Protein AF-0000000066978105 (afdb_homodimer)

Foldseek 3Di:
DDPDDDPDDDPPPPPPPCPVPPPVPPPPPVCPVPPPPPPPPPPDDDDPQLLVQLVVQCVVLVPPVPQPPDHDPVNSLVSSVVSSVVRPDPPDDDDSVRSVVSVVVVVVLVVQLVVLLVVLVVVVDPPDDPVNSSVRSVVVSVVD/DPPDDPDPPDPPPPPPPCPVVPPPPPPPPVCPVPPVPPPPPPPDDDDPQLLVQLVVQCVVLVPPVPCPPDHDPVNSLVSSVVSSVVRPDPPDDDDSVRSVVSVVVVVVLVVQLVVLLVVLVVVVDPPDDPVNSSVRSVVVSVVD

Organism: Oryza sativa subsp. japonica (NCBI:txid39947)

Solvent-accessible surface area (backbone atoms only — not comparable to full-atom values): 17971 Å² total; per-residue (Å²): 135,83,76,75,83,80,78,81,77,81,80,78,78,77,77,76,77,77,74,71,72,76,70,67,69,74,74,74,67,71,71,67,68,72,69,71,70,71,70,71,69,78,69,80,76,85,48,72,70,50,50,51,34,51,53,48,24,50,55,59,53,57,66,40,70,79,55,61,84,75,53,49,70,68,56,49,39,48,50,36,40,53,46,30,70,74,62,51,58,87,90,69,82,78,53,54,68,57,51,50,52,53,48,52,53,51,49,52,51,51,52,49,42,35,51,37,38,49,52,48,60,68,65,55,59,85,92,59,51,70,67,53,45,53,40,50,18,52,49,52,50,74,73,105,136,84,76,75,80,79,79,79,76,80,79,79,78,77,78,76,76,76,73,71,72,76,70,67,70,76,74,76,66,72,73,68,67,70,69,71,69,69,70,70,70,79,66,80,77,84,49,72,69,49,50,50,35,52,52,48,25,49,54,58,53,55,66,42,68,80,56,60,85,76,52,48,69,69,56,50,40,49,50,36,39,54,46,30,71,74,63,50,59,87,88,68,81,77,54,53,66,56,51,50,52,52,48,53,53,52,48,51,52,51,52,50,41,35,50,40,38,47,50,49,58,68,64,56,58,84,90,58,52,70,68,54,45,52,42,50,18,52,50,54,48,73,74,105

Secondary structure (DSSP, 8-state):
-------------------------------------------PPPPHHHHHHHHHHHHHHHT-HHHHTT--HHHHHHHHHHHHHHHPPTT----HHHHHHHHHHHHHHHHHHHHHHHHHHHH--TT--HHHHHHHHHHHHHT-/-------------------------------------------PPPPHHHHHHHHHHHHHHHT-HHHHTT--HHHHHHHHHHHHHHHPPTT----HHHHHHHHHHHHHHHHHHHHHHHHHHHH--TT--HHHHHHHHHHHHHH-

Radius of gyration: 47.88 Å; Cα contacts (8 Å, |Δi|>4): 133; chains: 2; bounding box: 88×251×44 Å

Structure (mmCIF, N/CA/C/O backbone):
data_AF-0000000066978105-model_v1
#
loop_
_entity.id
_entity.type
_entity.pdbx_description
1 polymer 'Os06g0660650 protein'
#
loop_
_atom_site.group_PDB
_atom_site.id
_atom_site.type_symbol
_atom_site.label_atom_id
_atom_site.label_alt_id
_atom_site.label_comp_id
_atom_site.label_asym_id
_atom_site.label_entity_id
_atom_site.label_seq_id
_atom_site.pdbx_PDB_ins_code
_atom_site.Cartn_x
_atom_site.Cartn_y
_atom_site.Cartn_z
_atom_site.occupancy
_atom_site.B_iso_or_equiv
_atom_site.auth_seq_id
_atom_site.auth_comp_id
_atom_site.auth_asym_id
_atom_site.auth_atom_id
_atom_site.pdbx_PDB_model_num
ATOM 1 N N . MET A 1 1 ? -35.594 129.375 -9.156 1 32.19 1 MET A N 1
ATOM 2 C CA . MET A 1 1 ? -34.75 128.5 -9.844 1 32.19 1 MET A CA 1
ATOM 3 C C . MET A 1 1 ? -35.062 127.062 -9.406 1 32.19 1 MET A C 1
ATOM 5 O O . MET A 1 1 ? -34.969 126.75 -8.219 1 32.19 1 MET A O 1
ATOM 9 N N . SER A 1 2 ? -36.031 126.375 -10.07 1 35.28 2 SER A N 1
ATOM 10 C CA . SER A 1 2 ? -36.969 125.312 -9.844 1 35.28 2 SER A CA 1
ATOM 11 C C . SER A 1 2 ? -36.25 123.938 -9.844 1 35.28 2 SER A C 1
ATOM 13 O O . SER A 1 2 ? -35.625 123.562 -10.844 1 35.28 2 SER A O 1
ATOM 15 N N . CYS A 1 3 ? -35.719 123.5 -8.688 1 41.72 3 CYS A N 1
ATOM 16 C CA . CYS A 1 3 ? -34.812 122.375 -8.5 1 41.72 3 CYS A CA 1
ATOM 17 C C . CYS A 1 3 ? -35.438 121.062 -8.93 1 41.72 3 CYS A C 1
ATOM 19 O O . CYS A 1 3 ? -36.531 120.688 -8.453 1 41.72 3 CYS A O 1
ATOM 21 N N . PRO A 1 4 ? -35.125 120.562 -10.133 1 42.19 4 PRO A N 1
ATOM 22 C CA . PRO A 1 4 ? -35.906 119.5 -10.758 1 42.19 4 PRO A CA 1
ATOM 23 C C . PRO A 1 4 ? -35.906 118.188 -9.938 1 42.19 4 PRO A C 1
ATOM 25 O O . PRO A 1 4 ? -35 118 -9.117 1 42.19 4 PRO A O 1
ATOM 28 N N . PRO A 1 5 ? -37.062 117.5 -9.742 1 38.25 5 PRO A N 1
ATOM 29 C CA . PRO A 1 5 ? -37.344 116.375 -8.867 1 38.25 5 PRO A CA 1
ATOM 30 C C . PRO A 1 5 ? -36.531 115.125 -9.219 1 38.25 5 PRO A C 1
ATOM 32 O O . PRO A 1 5 ? -36.219 114.938 -10.391 1 38.25 5 PRO A O 1
ATOM 35 N N . ILE A 1 6 ? -35.594 114.688 -8.398 1 36.75 6 ILE A N 1
ATOM 36 C CA . ILE A 1 6 ? -34.594 113.688 -8.531 1 36.75 6 ILE A CA 1
ATOM 37 C C . ILE A 1 6 ? -35.25 112.312 -8.766 1 36.75 6 ILE A C 1
ATOM 39 O O . ILE A 1 6 ? -36.062 111.875 -7.953 1 36.75 6 ILE A O 1
ATOM 43 N N . ASN A 1 7 ? -35.469 111.875 -9.984 1 32.62 7 ASN A N 1
ATOM 44 C CA . ASN A 1 7 ? -36.156 110.625 -10.438 1 32.62 7 ASN A CA 1
ATOM 45 C C . ASN A 1 7 ? -35.531 109.375 -9.828 1 32.62 7 ASN A C 1
ATOM 47 O O . ASN A 1 7 ? -34.344 109.125 -9.961 1 32.62 7 ASN A O 1
ATOM 51 N N . GLU A 1 8 ? -36.125 108.812 -8.781 1 33.12 8 GLU A N 1
ATOM 52 C CA . GLU A 1 8 ? -35.75 107.625 -7.996 1 33.12 8 GLU A CA 1
ATOM 53 C C . GLU A 1 8 ? -35.625 106.375 -8.883 1 33.12 8 GLU A C 1
ATOM 55 O O . GLU A 1 8 ? -36.562 106.062 -9.602 1 33.12 8 GLU A O 1
ATOM 60 N N . GLN A 1 9 ? -34.438 106.062 -9.43 1 33.03 9 GLN A N 1
ATOM 61 C CA . GLN A 1 9 ? -34.156 104.938 -10.352 1 33.03 9 GLN A CA 1
ATOM 62 C C . GLN A 1 9 ? -34.531 103.625 -9.734 1 33.03 9 GLN A C 1
ATOM 64 O O . GLN A 1 9 ? -34.312 103.375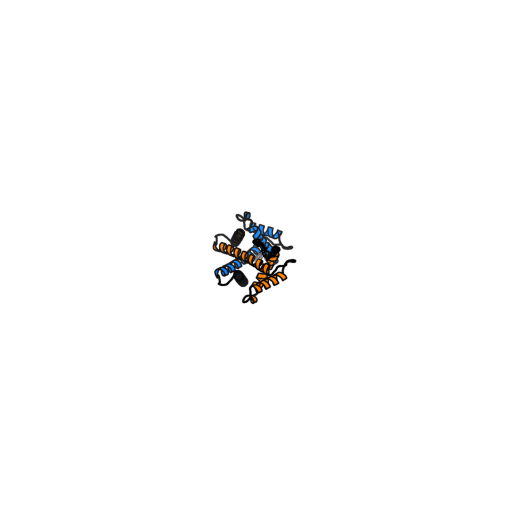 -8.539 1 33.03 9 GLN A O 1
ATOM 69 N N . PRO A 1 10 ? -35.406 102.75 -10.367 1 33.47 10 PRO A N 1
ATOM 70 C CA . PRO A 1 10 ? -35.969 101.5 -9.914 1 33.47 10 PRO A CA 1
ATOM 71 C C . PRO A 1 10 ? -34.906 100.438 -9.703 1 33.47 10 PRO A C 1
ATOM 73 O O . PRO A 1 10 ? -33.938 100.375 -10.438 1 33.47 10 PRO A O 1
ATOM 76 N N . SER A 1 11 ? -34.562 100 -8.516 1 31.2 11 SER A N 1
ATOM 77 C CA . SER A 1 11 ? -33.594 98.938 -8.102 1 31.2 11 SER A CA 1
ATOM 78 C C . SER A 1 11 ? -33.906 97.625 -8.703 1 31.2 11 SER A C 1
ATOM 80 O O . SER A 1 11 ? -35 97.062 -8.477 1 31.2 11 SER A O 1
ATOM 82 N N . GLN A 1 12 ? -33.531 97.312 -9.945 1 28.88 12 GLN A N 1
ATOM 83 C CA . GLN A 1 12 ? -33.75 96.062 -10.609 1 28.88 12 GLN A CA 1
ATOM 84 C C . GLN A 1 12 ? -33.156 94.875 -9.805 1 28.88 12 GLN A C 1
ATOM 86 O O . GLN A 1 12 ? -31.984 94.938 -9.453 1 28.88 12 GLN A O 1
ATOM 91 N N . GLY A 1 13 ? -33.938 94.188 -8.945 1 30.86 13 GLY A N 1
ATOM 92 C CA . GLY A 1 13 ? -33.625 93.062 -8.117 1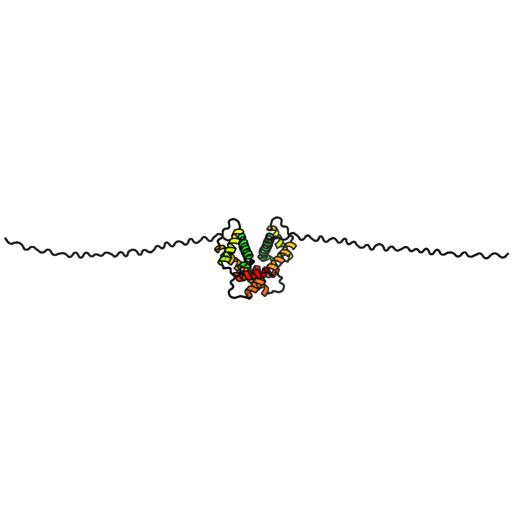 30.86 13 GLY A CA 1
ATOM 93 C C . GLY A 1 13 ? -33.062 91.875 -8.898 1 30.86 13 GLY A C 1
ATOM 94 O O . GLY A 1 13 ? -33.719 91.375 -9.805 1 30.86 13 GLY A O 1
ATOM 95 N N . LEU A 1 14 ? -31.766 91.875 -9.281 1 32.16 14 LEU A N 1
ATOM 96 C CA . LEU A 1 14 ? -31.094 90.812 -9.992 1 32.16 14 LEU A CA 1
ATOM 97 C C . LEU A 1 14 ? -31.266 89.5 -9.266 1 32.16 14 LEU A C 1
ATOM 99 O O . LEU A 1 14 ? -30.906 89.375 -8.094 1 32.16 14 LEU A O 1
ATOM 103 N N . SER A 1 15 ? -32.344 88.75 -9.523 1 34.5 15 SER A N 1
ATOM 104 C CA . SER A 1 15 ? -32.594 87.375 -9.055 1 34.5 15 SER A CA 1
ATOM 105 C C . SER A 1 15 ? -31.453 86.438 -9.469 1 34.5 15 SER A C 1
ATOM 107 O O . SER A 1 15 ? -31.266 86.188 -10.656 1 34.5 15 SER A O 1
ATOM 109 N N . ILE A 1 16 ? -30.219 86.625 -8.938 1 30.23 16 ILE A N 1
ATOM 110 C CA . ILE A 1 16 ? -29.141 85.688 -9.258 1 30.23 16 ILE A CA 1
ATOM 111 C C . ILE A 1 16 ? -29.578 84.25 -8.953 1 30.23 16 ILE A C 1
ATOM 113 O O . ILE A 1 16 ? -29.938 83.938 -7.816 1 30.23 16 ILE A O 1
ATOM 117 N N . ASP A 1 17 ? -30.172 83.5 -9.93 1 32.12 17 ASP A N 1
ATOM 118 C CA . ASP A 1 17 ? -30.484 82.062 -9.922 1 32.12 17 ASP A CA 1
ATOM 119 C C . ASP A 1 17 ? -29.266 81.25 -9.539 1 32.12 17 ASP A C 1
ATOM 121 O O . ASP A 1 17 ? -28.25 81.25 -10.25 1 32.12 17 ASP A O 1
ATOM 125 N N . ASN A 1 18 ? -28.75 81.375 -8.312 1 31.34 18 ASN A N 1
ATOM 126 C CA . ASN A 1 18 ? -27.656 80.5 -7.832 1 31.34 18 ASN A CA 1
ATOM 127 C C . ASN A 1 18 ? -27.922 79 -8.109 1 31.34 18 ASN A C 1
ATOM 129 O O . ASN A 1 18 ? -28.641 78.375 -7.355 1 31.34 18 ASN A O 1
ATOM 133 N N . ASN A 1 19 ? -28.219 78.625 -9.367 1 33.78 19 ASN A N 1
ATOM 134 C CA . ASN A 1 19 ? -28.328 77.188 -9.656 1 33.78 19 ASN A CA 1
ATOM 135 C C . ASN A 1 19 ? -27.047 76.438 -9.273 1 33.78 19 ASN A C 1
ATOM 137 O O . ASN A 1 19 ? -26.094 76.375 -10.062 1 33.78 19 ASN A O 1
ATOM 141 N N . ILE A 1 20 ? -26.375 76.75 -8.172 1 36.47 20 ILE A N 1
ATOM 142 C CA . ILE A 1 20 ? -25.172 75.938 -7.902 1 36.47 20 ILE A CA 1
ATOM 143 C C . ILE A 1 20 ? -25.531 74.5 -7.898 1 36.47 20 ILE A C 1
ATOM 145 O O . ILE A 1 20 ? -26.344 74 -7.082 1 36.47 20 ILE A O 1
ATOM 149 N N . GLY A 1 21 ? -25.562 73.875 -9.086 1 33.28 21 GLY A N 1
ATOM 150 C CA . GLY A 1 21 ? -25.656 72.438 -9.242 1 33.28 21 GLY A CA 1
ATOM 151 C C . GLY A 1 21 ? -24.812 71.688 -8.25 1 33.28 21 GLY A C 1
ATOM 152 O O . GLY A 1 21 ? -23.656 72 -8.008 1 33.28 21 GLY A O 1
ATOM 153 N N . SER A 1 22 ? -25.391 71.312 -7.09 1 37.44 22 SER A N 1
ATOM 154 C CA . SER A 1 22 ? -24.766 70.438 -6.125 1 37.44 22 SER A CA 1
ATOM 155 C C . SER A 1 22 ? -24.109 69.25 -6.824 1 37.44 22 SER A C 1
ATOM 157 O O . SER A 1 22 ? -24.797 68.438 -7.434 1 37.44 22 SER A O 1
ATOM 159 N N . GLU A 1 23 ? -23.062 69.5 -7.609 1 36.75 23 GLU A N 1
ATOM 160 C CA . GLU A 1 23 ? -22.359 68.375 -8.125 1 36.75 23 GLU A CA 1
ATOM 161 C C . GLU A 1 23 ? -22.078 67.312 -7.008 1 36.75 23 GLU A C 1
ATOM 163 O O . GLU A 1 23 ? -21.516 67.688 -5.973 1 36.75 23 GLU A O 1
ATOM 168 N N . ASP A 1 24 ? -23.062 66.438 -6.816 1 40.53 24 ASP A N 1
ATOM 169 C CA . ASP A 1 24 ? -22.812 65.312 -5.934 1 40.53 24 ASP A CA 1
ATOM 170 C C . ASP A 1 24 ? -21.406 64.75 -6.137 1 40.53 24 ASP A C 1
ATOM 172 O O . ASP A 1 24 ? -20.922 64.688 -7.266 1 40.53 24 ASP A O 1
ATOM 176 N N . PRO A 1 25 ? -20.516 65.125 -5.207 1 44.31 25 PRO A N 1
ATOM 177 C CA . PRO A 1 25 ? -19.188 64.562 -5.406 1 44.31 25 PRO A CA 1
ATOM 178 C C . PRO A 1 25 ? -19.266 63.125 -5.945 1 44.31 25 PRO A C 1
ATOM 180 O O . PRO A 1 25 ? -20.25 62.438 -5.723 1 44.31 25 PRO A O 1
ATOM 183 N N . PRO A 1 26 ? -18.703 62.875 -7.133 1 41.5 26 PRO A N 1
ATOM 184 C CA . PRO A 1 26 ? -18.719 61.5 -7.625 1 41.5 26 PRO A CA 1
ATOM 185 C C . PRO A 1 26 ? -18.562 60.469 -6.508 1 41.5 26 PRO A C 1
ATOM 187 O O . PRO A 1 26 ? -17.984 60.781 -5.461 1 41.5 26 PRO A O 1
ATOM 190 N N . SER A 1 27 ? -19.562 59.719 -6.254 1 40.19 27 SER A N 1
ATOM 191 C CA . SER A 1 27 ? -19.438 58.5 -5.418 1 40.19 27 SER A CA 1
ATOM 192 C C . SER A 1 27 ? -18.062 57.875 -5.582 1 40.19 27 SER A C 1
ATOM 194 O O . SER A 1 27 ? -17.625 57.594 -6.707 1 40.19 27 SER A O 1
ATOM 196 N N . LEU A 1 28 ? -17.109 58.312 -4.848 1 35.62 28 LEU A N 1
ATOM 197 C CA . LEU A 1 28 ? -15.898 57.531 -4.785 1 35.62 28 LEU A CA 1
ATOM 198 C C . LEU A 1 28 ? -16.219 56.031 -4.887 1 35.62 28 LEU A C 1
ATOM 200 O O . LEU A 1 28 ? -16.734 55.438 -3.936 1 35.62 28 LEU A O 1
ATOM 204 N N . LYS A 1 29 ? -16.859 55.531 -5.977 1 38.03 29 LYS A N 1
ATOM 205 C CA . LYS A 1 29 ? -16.672 54.094 -6.18 1 38.03 29 LYS A CA 1
ATOM 206 C C . LYS A 1 29 ? -15.297 53.656 -5.676 1 38.03 29 LYS A C 1
ATOM 208 O O . LYS A 1 29 ? -14.273 54.188 -6.105 1 38.03 29 LYS A O 1
ATOM 213 N N . SER A 1 30 ? -15.141 53.5 -4.402 1 37.09 30 SER A N 1
ATOM 214 C CA . SER A 1 30 ? -13.977 52.75 -3.926 1 37.09 30 SER A CA 1
ATOM 215 C C . SER A 1 30 ? -13.484 51.75 -4.977 1 37.09 30 SER A C 1
ATOM 217 O O . SER A 1 30 ? -14.211 50.844 -5.363 1 37.09 30 SER A O 1
ATOM 219 N N . GLN A 1 31 ? -12.914 52.188 -6.082 1 39.44 31 GLN A N 1
ATOM 220 C CA . GLN A 1 31 ? -12.211 51.219 -6.895 1 39.44 31 GLN A CA 1
ATOM 221 C C . GLN A 1 31 ? -11.5 50.188 -6.023 1 39.44 31 GLN A C 1
ATOM 223 O O . GLN A 1 31 ? -10.438 50.438 -5.469 1 39.44 31 GLN A O 1
ATOM 228 N N . ARG A 1 32 ? -12.18 49.594 -5 1 37.53 32 ARG A N 1
ATOM 229 C CA . ARG A 1 32 ? -11.539 48.375 -4.508 1 37.53 32 ARG A CA 1
ATOM 230 C C . ARG A 1 32 ? -10.805 47.656 -5.629 1 37.53 32 ARG A C 1
ATOM 232 O O . ARG A 1 32 ? -11.43 47.125 -6.555 1 37.53 32 ARG A O 1
ATOM 239 N N . ALA A 1 33 ? -9.75 48.188 -6.195 1 41.31 33 ALA A N 1
ATOM 240 C CA . ALA A 1 33 ? -8.891 47.344 -7.027 1 41.31 33 ALA A CA 1
ATOM 241 C C . ALA A 1 33 ? -9 45.875 -6.633 1 41.31 33 ALA A C 1
ATOM 243 O O . ALA A 1 33 ? -8.789 45.531 -5.473 1 41.31 33 ALA A O 1
ATOM 244 N N . ALA A 1 34 ? -9.922 45.125 -7.176 1 43.06 34 ALA A N 1
ATOM 245 C CA . ALA A 1 34 ? -9.953 43.688 -7.031 1 43.06 34 ALA A CA 1
ATOM 246 C C . ALA A 1 34 ? -8.547 43.094 -6.957 1 43.06 34 ALA A C 1
ATOM 248 O O . ALA A 1 34 ? -7.758 43.25 -7.898 1 43.06 34 ALA A O 1
ATOM 249 N N . LYS A 1 35 ? -7.77 43.375 -5.926 1 42.03 35 LYS A N 1
ATOM 250 C CA . LYS A 1 35 ? -6.562 42.562 -5.801 1 42.03 35 LYS A CA 1
ATOM 251 C C . LYS A 1 35 ? -6.738 41.219 -6.496 1 42.03 35 LYS A C 1
ATOM 253 O O . LYS A 1 35 ? -7.656 40.438 -6.168 1 42.03 35 LYS A O 1
ATOM 258 N N . LYS A 1 36 ? -6.641 41.094 -7.785 1 42.75 36 LYS A N 1
ATOM 259 C CA . LYS A 1 36 ? -6.602 39.781 -8.43 1 42.75 36 LYS A CA 1
ATOM 260 C C . LYS A 1 36 ? -5.961 38.719 -7.523 1 42.75 36 LYS A C 1
ATOM 262 O O . LYS A 1 36 ? -4.812 38.875 -7.109 1 42.75 36 LYS A O 1
ATOM 267 N N . LYS A 1 37 ? -6.66 38.25 -6.562 1 45.41 37 LYS A N 1
ATOM 268 C CA . LYS A 1 37 ? -6.168 37.125 -5.793 1 45.41 37 LYS A CA 1
ATOM 269 C C . LYS A 1 37 ? -5.195 36.281 -6.617 1 45.41 37 LYS A C 1
ATOM 271 O O . LYS A 1 37 ? -5.516 35.844 -7.734 1 45.41 37 LYS A O 1
ATOM 276 N N . LYS A 1 38 ? -3.918 36.625 -6.734 1 45.16 38 LYS A N 1
ATOM 277 C CA . LYS A 1 38 ? -2.951 35.75 -7.371 1 45.16 38 LYS A CA 1
ATOM 278 C C . LYS A 1 38 ? -3.393 34.281 -7.27 1 45.16 38 LYS A C 1
ATOM 280 O O . LYS A 1 38 ? -3.631 33.781 -6.172 1 45.16 38 LYS A O 1
ATOM 285 N N . VAL A 1 39 ? -4.266 33.875 -8.18 1 46 39 VAL A N 1
ATOM 286 C CA . VAL A 1 39 ? -4.531 32.438 -8.219 1 46 39 VAL A CA 1
ATOM 287 C 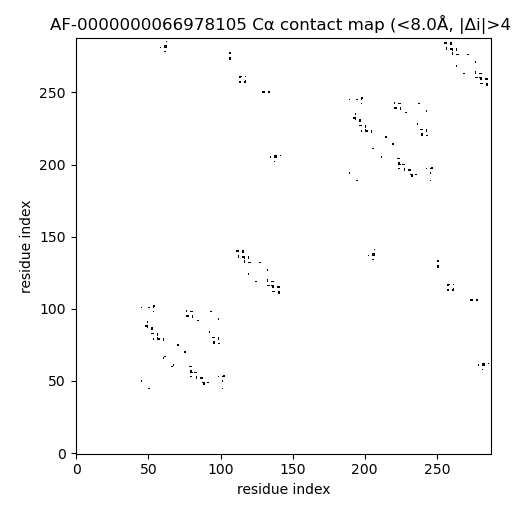C . VAL A 1 39 ? -3.256 31.672 -7.879 1 46 39 VAL A C 1
ATOM 289 O O . VAL A 1 39 ? -2.209 31.875 -8.492 1 46 39 VAL A O 1
ATOM 292 N N . SER A 1 40 ? -2.979 31.578 -6.695 1 52.5 40 SER A N 1
ATOM 293 C CA . SER A 1 40 ? -1.853 30.75 -6.27 1 52.5 40 SER A CA 1
ATOM 294 C C . SER A 1 40 ? -1.555 29.656 -7.281 1 52.5 40 SER A C 1
ATOM 296 O O . SER A 1 40 ? -2.471 28.984 -7.77 1 52.5 40 SER A O 1
ATOM 298 N N . ARG A 1 41 ? -0.698 29.828 -8.227 1 49.78 41 ARG A N 1
ATOM 299 C CA . ARG A 1 41 ? -0.272 28.781 -9.164 1 49.78 41 ARG A CA 1
ATOM 300 C C . ARG A 1 41 ? -0.244 27.422 -8.484 1 49.78 41 ARG A C 1
ATOM 302 O O . ARG A 1 41 ? 0.254 27.281 -7.363 1 49.78 41 ARG A O 1
ATOM 309 N N . ARG A 1 42 ? -1.221 26.625 -8.875 1 58.91 42 ARG A N 1
ATOM 310 C CA . ARG A 1 42 ? -1.172 25.25 -8.414 1 58.91 42 ARG A CA 1
ATOM 311 C C . ARG A 1 42 ? 0.247 24.688 -8.484 1 58.91 42 ARG A C 1
ATOM 313 O O . ARG A 1 42 ? 0.938 24.875 -9.492 1 58.91 42 ARG A O 1
ATOM 320 N N . GLY A 1 43 ? 0.891 24.688 -7.328 1 66.44 43 GLY A N 1
ATOM 321 C CA . GLY A 1 43 ? 2.225 24.109 -7.277 1 66.44 43 GLY A CA 1
ATOM 322 C C . GLY A 1 43 ? 2.379 22.891 -8.172 1 66.44 43 GLY A C 1
ATOM 323 O O . GLY A 1 43 ? 1.405 22.422 -8.766 1 66.44 43 GLY A O 1
ATOM 324 N N . ILE A 1 44 ? 3.609 22.578 -8.523 1 76.38 44 ILE A N 1
ATOM 325 C CA . ILE A 1 44 ? 3.965 21.422 -9.336 1 76.38 44 ILE A CA 1
ATOM 326 C C . ILE A 1 44 ? 3.354 20.156 -8.727 1 76.38 44 ILE A C 1
ATOM 328 O O . ILE A 1 44 ? 3.264 20.031 -7.508 1 76.38 44 ILE A O 1
ATOM 332 N N . ALA A 1 45 ? 2.879 19.344 -9.492 1 91.38 45 ALA A N 1
ATOM 333 C CA . ALA A 1 45 ? 2.268 18.094 -9.07 1 91.38 45 ALA A CA 1
ATOM 334 C C . ALA A 1 45 ? 3.25 17.25 -8.266 1 91.38 45 ALA A C 1
ATOM 336 O O . ALA A 1 45 ? 4.461 17.297 -8.5 1 91.38 45 ALA A O 1
ATOM 337 N N . PHE A 1 46 ? 2.76 16.547 -7.246 1 95.88 46 PHE A N 1
ATOM 338 C CA . PHE A 1 46 ? 3.566 15.586 -6.508 1 95.88 46 PHE A CA 1
ATOM 339 C C . PHE A 1 46 ? 4.039 14.469 -7.426 1 95.88 46 PHE A C 1
ATOM 341 O O . PHE A 1 46 ? 3.287 13.992 -8.281 1 95.88 46 PHE A O 1
ATOM 348 N N . THR A 1 47 ? 5.309 14.117 -7.176 1 94.19 47 THR A N 1
ATOM 349 C CA . THR A 1 47 ? 5.855 12.977 -7.895 1 94.19 47 THR A CA 1
ATOM 350 C C . THR A 1 47 ? 5.637 11.688 -7.105 1 94.19 47 THR A C 1
ATOM 352 O O . THR A 1 47 ? 5.277 11.727 -5.926 1 94.19 47 THR A O 1
ATOM 355 N N . LYS A 1 48 ? 5.852 10.523 -7.773 1 91.44 48 LYS A N 1
ATOM 356 C CA . LYS A 1 48 ? 5.738 9.234 -7.098 1 91.44 48 LYS A CA 1
ATOM 357 C C . LYS A 1 48 ? 6.734 9.125 -5.945 1 91.44 48 LYS A C 1
ATOM 359 O O . LYS A 1 48 ? 6.43 8.531 -4.906 1 91.44 48 LYS A O 1
ATOM 364 N N . GLU A 1 49 ? 7.93 9.602 -6.168 1 92.75 49 GLU A N 1
ATOM 365 C CA . GLU A 1 49 ? 8.945 9.586 -5.121 1 92.75 49 GLU A CA 1
ATOM 366 C C . GLU A 1 49 ? 8.5 10.398 -3.908 1 92.75 49 GLU A C 1
ATOM 368 O O . GLU A 1 49 ? 8.703 9.984 -2.766 1 92.75 49 GLU A O 1
ATOM 373 N N . GLU A 1 50 ? 7.941 11.539 -4.168 1 96.69 50 GLU A N 1
ATOM 374 C CA . GLU A 1 50 ? 7.41 12.352 -3.078 1 96.69 50 GLU A CA 1
ATOM 375 C C . GLU A 1 50 ? 6.301 11.625 -2.332 1 96.69 50 GLU A C 1
ATOM 377 O O . GLU A 1 50 ? 6.242 11.664 -1.101 1 96.69 50 GLU A O 1
ATOM 382 N N . ASP A 1 51 ? 5.43 10.938 -3.1 1 96.25 51 ASP A N 1
ATOM 383 C CA . ASP A 1 51 ? 4.348 10.172 -2.488 1 96.25 51 ASP A CA 1
ATOM 384 C C . ASP A 1 51 ? 4.891 9.102 -1.544 1 96.25 51 ASP A C 1
ATOM 386 O O . ASP A 1 51 ? 4.332 8.867 -0.472 1 96.25 51 ASP A O 1
ATOM 390 N N . MET A 1 52 ? 5.926 8.477 -1.946 1 94.06 52 MET A N 1
ATOM 391 C CA . MET A 1 52 ? 6.543 7.453 -1.111 1 94.06 52 MET A CA 1
ATOM 392 C C . MET A 1 52 ? 7.051 8.047 0.197 1 94.06 52 MET A C 1
ATOM 394 O O . MET A 1 52 ? 6.934 7.426 1.254 1 94.06 52 MET A O 1
ATOM 398 N N . VAL A 1 53 ? 7.672 9.188 0.112 1 97 53 VAL A N 1
ATOM 399 C CA . VAL A 1 53 ? 8.188 9.844 1.312 1 97 53 VAL A CA 1
ATOM 400 C C . VAL A 1 53 ? 7.023 10.242 2.221 1 97 53 VAL A C 1
ATOM 402 O O . VAL A 1 53 ? 7.113 10.102 3.443 1 97 53 VAL A O 1
ATOM 405 N N . VAL A 1 54 ? 5.91 10.703 1.646 1 97.5 54 VAL A N 1
ATOM 406 C CA . VAL A 1 54 ? 4.727 11.039 2.426 1 97.5 54 VAL A CA 1
ATOM 407 C C . VAL A 1 54 ? 4.219 9.805 3.162 1 97.5 54 VAL A C 1
ATOM 409 O O . VAL A 1 54 ? 3.914 9.867 4.355 1 97.5 54 VAL A O 1
ATOM 412 N N . CYS A 1 55 ? 4.164 8.664 2.463 1 95.56 55 CYS A N 1
ATOM 413 C CA . CYS A 1 55 ? 3.732 7.418 3.082 1 95.56 55 CYS A CA 1
ATOM 414 C C . CYS A 1 55 ? 4.684 7.008 4.199 1 95.56 55 CYS A C 1
ATOM 416 O O . CYS A 1 55 ? 4.242 6.578 5.266 1 95.56 55 CYS A O 1
ATOM 418 N N . SER A 1 56 ? 5.945 7.172 3.918 1 94.12 56 SER A N 1
ATOM 419 C CA . SER A 1 56 ? 6.949 6.84 4.922 1 94.12 56 SER A CA 1
ATOM 420 C C . SER A 1 56 ? 6.809 7.719 6.16 1 94.12 56 SER A C 1
ATOM 422 O O . SER A 1 56 ? 6.953 7.242 7.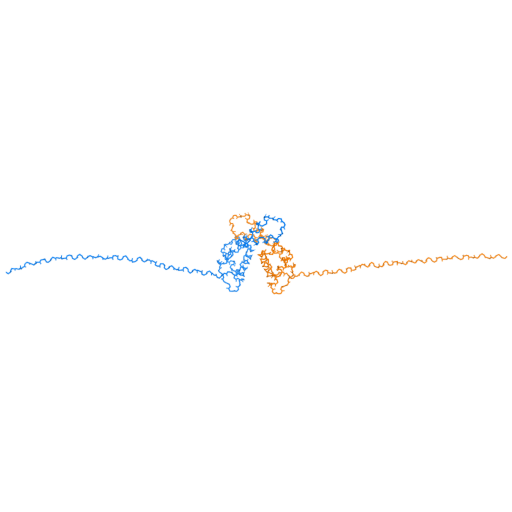289 1 94.12 56 SER A O 1
ATOM 424 N N . ALA A 1 57 ? 6.586 8.945 5.949 1 95.31 57 ALA A N 1
ATOM 425 C CA . ALA A 1 57 ? 6.379 9.875 7.059 1 95.31 57 ALA A CA 1
ATOM 426 C C . ALA A 1 57 ? 5.227 9.422 7.945 1 95.31 57 ALA A C 1
ATOM 428 O O . ALA A 1 57 ? 5.367 9.344 9.172 1 95.31 57 ALA A O 1
ATOM 429 N N . PHE A 1 58 ? 4.145 9.094 7.324 1 93.12 58 PHE A N 1
ATOM 430 C CA . PHE A 1 58 ? 2.969 8.617 8.039 1 93.12 58 PHE A CA 1
ATOM 431 C C . PHE A 1 58 ? 3.295 7.367 8.844 1 93.12 58 PHE A C 1
ATOM 433 O O . PHE A 1 58 ? 2.957 7.277 10.023 1 93.12 58 PHE A O 1
ATOM 440 N N . LEU A 1 59 ? 3.969 6.453 8.266 1 90.19 59 LEU A N 1
ATOM 441 C CA . LEU A 1 59 ? 4.285 5.191 8.922 1 90.19 59 LEU A CA 1
ATOM 442 C C . LEU A 1 59 ? 5.203 5.422 10.117 1 90.19 59 LEU A C 1
ATOM 444 O O . LEU A 1 59 ? 5.047 4.777 11.156 1 90.19 59 LEU A O 1
ATOM 448 N N . ASN A 1 60 ? 6.117 6.25 9.938 1 89.06 60 ASN A N 1
ATOM 449 C CA . ASN A 1 60 ? 7.07 6.551 11 1 89.06 60 ASN A CA 1
ATOM 450 C C . ASN A 1 60 ? 6.395 7.254 12.172 1 89.06 60 ASN A C 1
ATOM 452 O O . ASN A 1 60 ? 6.707 6.977 13.328 1 89.06 60 ASN A O 1
ATOM 456 N N . ILE A 1 61 ? 5.488 8.102 11.891 1 87.31 61 ILE A N 1
ATOM 457 C CA . ILE A 1 61 ? 4.816 8.883 12.922 1 87.31 61 ILE A CA 1
ATOM 458 C C . ILE A 1 61 ? 3.746 8.039 13.602 1 87.31 61 ILE A C 1
ATOM 460 O O . ILE A 1 61 ? 3.557 8.125 14.82 1 87.31 61 ILE A O 1
ATOM 464 N N . SER A 1 62 ? 3.016 7.266 12.844 1 83 62 SER A N 1
ATOM 465 C CA . SER A 1 62 ? 1.929 6.445 13.367 1 83 62 SER A CA 1
ATOM 466 C C . SER A 1 62 ? 2.451 5.379 14.32 1 83 62 SER A C 1
ATOM 468 O O . SER A 1 62 ? 1.731 4.93 15.211 1 83 62 SER A O 1
ATOM 470 N N . LYS A 1 63 ? 3.646 4.992 14.125 1 77.5 63 LYS A N 1
ATOM 471 C CA . LYS A 1 63 ? 4.266 3.963 14.961 1 77.5 63 LYS A CA 1
ATOM 472 C C . LYS A 1 63 ? 4.77 4.551 16.281 1 77.5 63 LYS A C 1
ATOM 474 O O . LYS A 1 63 ? 5.066 3.814 17.219 1 77.5 63 LYS A O 1
ATOM 479 N N . ASP A 1 64 ? 4.926 5.785 16.219 1 72.94 64 ASP A N 1
ATOM 480 C CA . ASP A 1 64 ? 5.449 6.441 17.422 1 72.94 64 ASP A CA 1
ATOM 481 C C . ASP A 1 64 ? 4.352 6.645 18.453 1 72.94 64 ASP A C 1
ATOM 483 O O . ASP A 1 64 ? 3.434 7.441 18.25 1 72.94 64 ASP A O 1
ATOM 487 N N . PRO A 1 65 ? 4.121 5.77 19.5 1 60.88 65 PRO A N 1
ATOM 488 C CA . PRO A 1 65 ? 3.102 5.82 20.547 1 60.88 65 PRO A CA 1
ATOM 489 C C . PRO A 1 65 ? 3.045 7.176 21.25 1 60.88 65 PRO A C 1
ATOM 491 O O . PRO A 1 65 ? 2.008 7.539 21.812 1 60.88 65 PRO A O 1
ATOM 494 N N . ILE A 1 66 ? 4.133 7.699 21.406 1 56.47 66 ILE A N 1
ATOM 495 C CA . ILE A 1 66 ? 4.199 8.859 22.281 1 56.47 66 ILE A CA 1
ATOM 496 C C . ILE A 1 66 ? 3.211 9.922 21.812 1 56.47 66 ILE A C 1
ATOM 498 O O . ILE A 1 66 ? 2.506 10.531 22.625 1 56.47 66 ILE A O 1
ATOM 502 N N . THR A 1 67 ? 3.24 10.156 20.609 1 56.97 67 THR A N 1
ATOM 503 C CA . THR A 1 67 ? 2.662 11.406 20.125 1 56.97 67 THR A CA 1
ATOM 504 C C . THR A 1 67 ? 1.15 11.281 19.969 1 56.97 67 THR A C 1
ATOM 506 O O . THR A 1 67 ? 0.437 12.281 19.922 1 56.97 67 THR A O 1
ATOM 509 N N . GLY A 1 68 ? 0.585 10.094 19.984 1 53.53 68 GLY A N 1
ATOM 510 C CA . GLY A 1 68 ? -0.803 9.891 19.594 1 53.53 68 GLY A CA 1
ATOM 511 C C . GLY A 1 68 ? -1.788 10.484 20.594 1 53.53 68 GLY A C 1
ATOM 512 O O . GLY A 1 68 ? -2.842 10.992 20.203 1 53.53 68 GLY A O 1
ATOM 513 N N . VAL A 1 69 ? -1.523 10.43 21.828 1 55.41 69 VAL A N 1
ATOM 514 C CA . VAL A 1 69 ? -2.66 10.648 22.719 1 55.41 69 VAL A CA 1
ATOM 515 C C . VAL A 1 69 ? -3.09 12.109 22.656 1 55.41 69 VAL A C 1
ATOM 517 O O . VAL A 1 69 ? -4.281 12.422 22.719 1 55.41 69 VAL A O 1
ATOM 520 N N . ASN A 1 70 ? -2.082 13 22.406 1 60.91 70 ASN A N 1
ATOM 521 C CA . ASN A 1 70 ? -2.514 14.391 22.5 1 60.91 70 ASN A CA 1
ATOM 522 C C . ASN A 1 70 ? -1.954 15.227 21.359 1 60.91 70 ASN A C 1
ATOM 524 O O . ASN A 1 70 ? -1.674 16.406 21.516 1 60.91 70 ASN A O 1
ATOM 528 N N . GLN A 1 71 ? -1.919 14.562 20.312 1 71.5 71 GLN A N 1
ATOM 529 C CA . GLN A 1 71 ? -1.337 15.367 19.234 1 71.5 71 GLN A CA 1
ATOM 530 C C . GLN A 1 71 ? -2.42 16.078 18.422 1 71.5 71 GLN A C 1
ATOM 532 O O . GLN A 1 71 ? -3.4 15.445 18.016 1 71.5 71 GLN A O 1
ATOM 537 N N . THR A 1 72 ? -2.24 17.453 18.453 1 78.81 72 THR A N 1
ATOM 538 C CA . THR A 1 72 ? -3.139 18.219 17.594 1 78.81 72 THR A CA 1
ATOM 539 C C . THR A 1 72 ? -2.883 17.891 16.125 1 78.81 72 THR A C 1
ATOM 541 O O . THR A 1 72 ? -1.812 17.391 15.773 1 78.81 72 THR A O 1
ATOM 544 N N . SER A 1 73 ? -3.855 18.141 15.32 1 81.81 73 SER A N 1
ATOM 545 C CA . SER A 1 73 ? -3.721 17.938 13.883 1 81.81 73 SER A CA 1
ATOM 546 C C . SER A 1 73 ? -2.543 18.719 13.32 1 81.81 73 SER A C 1
ATOM 548 O O . SER A 1 73 ? -1.783 18.203 12.5 1 81.81 73 SER A O 1
ATOM 550 N N . SER A 1 74 ? -2.508 19.938 13.805 1 87.38 74 SER A N 1
ATOM 551 C CA . SER A 1 74 ? -1.416 20.781 13.336 1 87.38 74 SER A CA 1
ATOM 552 C C . SER A 1 74 ? -0.06 20.203 13.719 1 87.38 74 SER A C 1
ATOM 554 O O . SER A 1 74 ? 0.876 20.219 12.922 1 87.38 74 SER A O 1
ATOM 556 N N . GLY A 1 75 ? 0.05 19.75 14.898 1 88.75 75 GLY A N 1
ATOM 557 C CA . GLY A 1 75 ? 1.282 19.109 15.336 1 88.75 75 GLY A CA 1
ATOM 558 C C . GLY A 1 75 ? 1.612 17.844 14.562 1 88.75 75 GLY A C 1
ATOM 559 O O . GLY A 1 75 ? 2.777 17.594 14.242 1 88.75 75 GLY A O 1
ATOM 560 N N . TYR A 1 76 ? 0.607 17.156 14.297 1 88.62 76 TYR A N 1
ATOM 561 C CA . TYR A 1 76 ? 0.754 15.93 13.516 1 88.62 76 TYR A CA 1
ATOM 562 C C . TYR A 1 76 ? 1.361 16.219 12.148 1 88.62 76 TYR A C 1
ATOM 564 O O . TYR A 1 76 ? 2.348 15.594 11.758 1 88.62 76 TYR A O 1
ATOM 572 N N . TYR A 1 77 ? 0.896 17.188 11.484 1 93.19 77 TYR A N 1
ATOM 573 C CA . TYR A 1 77 ? 1.334 17.469 10.117 1 93.19 77 TYR A CA 1
ATOM 574 C C . TYR A 1 77 ? 2.664 18.203 10.109 1 93.19 77 TYR A C 1
ATOM 576 O O . TYR A 1 77 ? 3.422 18.125 9.141 1 93.19 77 TYR A O 1
ATOM 584 N N . LYS A 1 78 ? 2.898 18.891 11.18 1 93.88 78 LYS A N 1
ATOM 585 C CA . LYS A 1 78 ? 4.238 19.453 11.328 1 93.88 78 LYS A CA 1
ATOM 586 C C . LYS A 1 78 ? 5.297 18.344 11.367 1 93.88 78 LYS A C 1
ATOM 588 O O . LYS A 1 78 ? 6.34 18.469 10.719 1 93.88 78 LYS A O 1
ATOM 593 N N . ARG A 1 79 ? 4.973 17.328 12.086 1 93.44 79 ARG A N 1
ATOM 594 C CA . ARG A 1 79 ? 5.898 16.203 12.156 1 93.44 79 ARG A CA 1
ATOM 595 C C . ARG A 1 79 ? 6.031 15.516 10.797 1 93.44 79 ARG A C 1
ATOM 597 O O . ARG A 1 79 ? 7.129 15.117 10.398 1 93.44 79 ARG A O 1
ATOM 604 N N . MET A 1 80 ? 4.895 15.398 10.125 1 94.88 80 MET A N 1
ATOM 605 C CA . MET A 1 80 ? 4.934 14.828 8.781 1 94.88 80 MET A CA 1
ATOM 606 C C . MET A 1 80 ? 5.824 15.664 7.863 1 94.88 80 MET A C 1
ATOM 608 O O . MET A 1 80 ? 6.641 15.117 7.121 1 94.88 80 MET A O 1
ATOM 612 N N . ARG A 1 81 ? 5.66 16.922 7.973 1 96.75 81 ARG A N 1
ATOM 613 C CA . ARG A 1 81 ? 6.445 17.828 7.141 1 96.75 81 ARG A CA 1
ATOM 614 C C . ARG A 1 81 ? 7.926 17.75 7.492 1 96.75 81 ARG A C 1
ATOM 616 O O . ARG A 1 81 ? 8.781 17.75 6.605 1 96.75 81 ARG A O 1
ATOM 623 N N . ASP A 1 82 ? 8.281 17.703 8.766 1 96.38 82 ASP A N 1
ATOM 624 C CA . ASP A 1 82 ? 9.672 17.609 9.188 1 96.38 82 ASP A CA 1
ATOM 625 C C . ASP A 1 82 ? 10.32 16.328 8.641 1 96.38 82 ASP A C 1
ATOM 627 O O . ASP A 1 82 ? 11.438 16.375 8.117 1 96.38 82 ASP A O 1
ATOM 631 N N . TYR A 1 83 ? 9.609 15.242 8.734 1 96.12 83 TYR A N 1
ATOM 632 C CA . TYR A 1 83 ? 10.109 13.992 8.172 1 96.12 83 TYR A CA 1
ATOM 633 C C . TYR A 1 83 ? 10.281 14.102 6.66 1 96.12 83 TYR A C 1
ATOM 635 O O . TYR A 1 83 ? 11.305 13.68 6.113 1 96.12 83 TYR A O 1
ATOM 643 N N . PHE A 1 84 ? 9.297 14.633 5.988 1 97.69 84 PHE A N 1
ATOM 644 C CA . PHE A 1 84 ? 9.344 14.812 4.543 1 97.69 84 PHE A CA 1
ATOM 645 C C . PHE A 1 84 ? 10.586 15.602 4.133 1 97.69 84 PHE A C 1
ATOM 647 O O . PHE A 1 84 ? 11.289 15.219 3.203 1 97.69 84 PHE A O 1
ATOM 654 N N . ASN A 1 85 ? 10.852 16.656 4.805 1 97.62 85 ASN A N 1
ATOM 655 C CA . ASN A 1 85 ? 11.977 17.516 4.484 1 97.62 85 ASN A CA 1
ATOM 656 C C . ASN A 1 85 ? 13.312 16.797 4.66 1 97.62 85 ASN A C 1
ATOM 658 O O . ASN A 1 85 ? 14.266 17.062 3.924 1 97.62 85 ASN A O 1
ATOM 662 N N . GLU A 1 86 ? 13.312 15.938 5.574 1 96.88 86 GLU A N 1
ATOM 663 C CA . GLU A 1 86 ? 14.539 15.188 5.84 1 96.88 86 GLU A CA 1
ATOM 664 C C . GLU A 1 86 ? 14.773 14.125 4.773 1 96.88 86 GLU A C 1
ATOM 666 O O . GLU A 1 86 ? 15.914 13.727 4.535 1 96.88 86 GLU A O 1
ATOM 671 N N . HIS A 1 87 ? 13.742 13.688 4.07 1 96.25 87 HIS A N 1
ATOM 672 C CA . HIS A 1 87 ? 13.891 12.516 3.223 1 96.25 87 HIS A CA 1
ATOM 673 C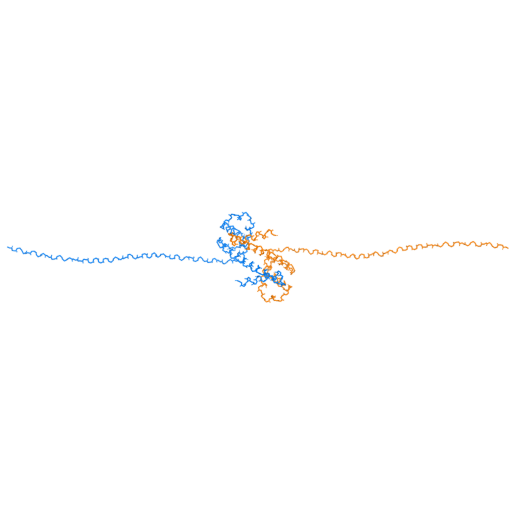 C . HIS A 1 87 ? 13.43 12.797 1.797 1 96.25 87 HIS A C 1
ATOM 675 O O . HIS A 1 87 ? 13.477 11.914 0.938 1 96.25 87 HIS A O 1
ATOM 681 N N . LYS A 1 88 ? 13.078 13.969 1.569 1 95.69 88 LYS A N 1
ATOM 682 C CA . LYS A 1 88 ? 12.523 14.344 0.273 1 95.69 88 LYS A CA 1
ATOM 683 C C . LYS A 1 88 ? 13.57 14.242 -0.827 1 95.69 88 LYS A C 1
ATOM 685 O O . LYS A 1 88 ? 14.773 14.328 -0.557 1 95.69 88 LYS A O 1
ATOM 690 N N . PRO A 1 89 ? 13.031 14.008 -2.102 1 94.62 89 PRO A N 1
ATOM 691 C CA . PRO A 1 89 ? 13.961 14.094 -3.227 1 94.62 89 PRO A CA 1
ATOM 692 C C . PRO A 1 89 ? 14.555 15.492 -3.396 1 94.62 89 PRO A C 1
ATOM 694 O O . PRO A 1 89 ? 13.945 16.484 -2.971 1 94.62 89 PRO A O 1
ATOM 697 N N . GLU A 1 90 ? 15.625 15.5 -3.996 1 93.38 90 GLU A N 1
ATOM 698 C CA . GLU A 1 90 ? 16.281 16.766 -4.266 1 93.38 90 GLU A CA 1
ATOM 699 C C . GLU A 1 90 ? 15.375 17.703 -5.055 1 93.38 90 GLU A C 1
ATOM 701 O O . GLU A 1 90 ? 14.711 17.281 -6.008 1 93.38 90 GLU A O 1
ATOM 706 N N . GLY A 1 91 ? 15.336 18.969 -4.629 1 91.62 91 GLY A N 1
ATOM 707 C CA . GLY A 1 91 ? 14.586 19.984 -5.348 1 91.62 91 GLY A CA 1
ATOM 708 C C . GLY A 1 91 ? 13.148 20.109 -4.879 1 91.62 91 GLY A C 1
ATOM 709 O O . GLY A 1 91 ? 12.461 21.078 -5.207 1 91.62 91 GLY A O 1
ATOM 710 N N . SER A 1 92 ? 12.75 19.188 -4.129 1 94 92 SER A N 1
ATOM 711 C CA . SER A 1 92 ? 11.367 19.203 -3.664 1 94 92 SER A CA 1
ATOM 712 C C . SER A 1 92 ? 11.188 20.188 -2.516 1 94 92 SER A C 1
ATOM 714 O O . SER A 1 92 ? 12.016 20.25 -1.605 1 94 92 SER A O 1
ATOM 716 N N . ASN A 1 93 ? 10.258 21.016 -2.641 1 91.94 93 ASN A N 1
ATOM 717 C CA . ASN A 1 93 ? 9.867 21.953 -1.586 1 91.94 93 ASN A CA 1
ATOM 718 C C . ASN A 1 93 ? 8.344 22.031 -1.454 1 91.94 93 ASN A C 1
ATOM 720 O O . ASN A 1 93 ? 7.664 22.516 -2.359 1 91.94 93 ASN A O 1
ATOM 724 N N . ARG A 1 94 ? 7.895 21.469 -0.352 1 96.31 94 ARG A N 1
ATOM 725 C CA . ARG A 1 94 ? 6.453 21.422 -0.132 1 96.31 94 ARG A CA 1
ATOM 726 C C . ARG A 1 94 ? 6.074 22.109 1.183 1 96.31 94 ARG A C 1
ATOM 728 O O . ARG A 1 94 ? 6.766 21.938 2.191 1 96.31 94 ARG A O 1
ATOM 735 N N . SER A 1 95 ? 5.016 22.844 1.148 1 95.94 95 SER A N 1
ATOM 736 C CA . SER A 1 95 ? 4.469 23.406 2.379 1 95.94 95 SER A CA 1
ATOM 737 C C . SER A 1 95 ? 3.766 22.344 3.211 1 95.94 95 SER A C 1
ATOM 739 O O . SER A 1 95 ? 3.447 21.266 2.705 1 95.94 95 SER A O 1
ATOM 741 N N . GLN A 1 96 ? 3.52 22.656 4.508 1 96.12 96 GLN A N 1
ATOM 742 C CA . GLN A 1 96 ? 2.793 21.75 5.383 1 96.12 96 GLN A CA 1
ATOM 743 C C . GLN A 1 96 ? 1.394 21.469 4.84 1 96.12 96 GLN A C 1
ATOM 745 O O . GLN A 1 96 ? 0.927 20.328 4.875 1 96.12 96 GLN A O 1
ATOM 750 N N . ILE A 1 97 ? 0.774 22.5 4.402 1 95.25 97 ILE A N 1
ATOM 751 C CA . ILE A 1 97 ? -0.584 22.375 3.885 1 95.25 97 ILE A CA 1
ATOM 752 C C . ILE A 1 97 ? -0.589 21.453 2.66 1 95.25 97 ILE A C 1
ATOM 754 O O . ILE A 1 97 ? -1.502 20.641 2.486 1 95.25 97 ILE A O 1
ATOM 758 N N . ALA A 1 98 ? 0.405 21.578 1.763 1 96.5 98 ALA A N 1
ATOM 759 C CA . ALA A 1 98 ? 0.517 20.734 0.583 1 96.5 98 ALA A CA 1
ATOM 760 C C . ALA A 1 98 ? 0.662 19.266 0.979 1 96.5 98 ALA A C 1
ATOM 762 O O . ALA A 1 98 ? 0.02 18.391 0.393 1 96.5 98 ALA A O 1
ATOM 763 N N . ILE A 1 99 ? 1.463 19 1.979 1 96.88 99 ILE A N 1
ATOM 764 C CA . ILE A 1 99 ? 1.687 17.641 2.459 1 96.88 99 ILE A CA 1
ATOM 765 C C . ILE A 1 99 ? 0.399 17.094 3.066 1 96.88 99 ILE A C 1
ATOM 767 O O . ILE A 1 99 ? 0.041 15.938 2.834 1 96.88 99 ILE A O 1
ATOM 771 N N . GLN A 1 100 ? -0.235 17.906 3.83 1 95.81 100 GLN A N 1
ATOM 772 C CA . GLN A 1 100 ? -1.501 17.516 4.441 1 95.81 100 GLN A CA 1
ATOM 773 C C . GLN A 1 100 ? -2.523 17.109 3.381 1 95.81 100 GLN A C 1
ATOM 775 O O . GLN A 1 100 ? -3.188 16.094 3.508 1 95.81 100 GLN A O 1
ATOM 780 N N . HIS A 1 101 ? -2.656 17.859 2.381 1 96.19 101 HIS A N 1
ATOM 781 C CA . HIS A 1 101 ? -3.615 17.578 1.317 1 96.19 101 HIS A CA 1
ATOM 782 C C . HIS A 1 101 ? -3.234 16.312 0.547 1 96.19 101 HIS A C 1
ATOM 784 O O . HIS A 1 101 ? -4.102 15.516 0.187 1 96.19 101 HIS A O 1
ATOM 790 N N . ARG A 1 102 ? -1.892 16.203 0.25 1 97.38 102 ARG A N 1
ATOM 791 C CA . ARG A 1 102 ? -1.462 15.016 -0.474 1 97.38 102 ARG A CA 1
ATOM 792 C C . ARG A 1 102 ? -1.74 13.75 0.336 1 97.38 102 ARG A C 1
ATOM 794 O O . ARG A 1 102 ? -2.184 12.742 -0.213 1 97.38 102 ARG A O 1
ATOM 801 N N . TRP A 1 103 ? -1.489 13.844 1.606 1 96.19 103 TRP A N 1
ATOM 802 C CA . TRP A 1 103 ? -1.766 12.703 2.469 1 96.19 103 TRP A CA 1
ATOM 803 C C . TRP A 1 103 ? -3.252 12.359 2.463 1 96.19 103 TRP A C 1
ATOM 805 O O . TRP A 1 103 ? -3.625 11.188 2.424 1 96.19 103 TRP A O 1
ATOM 815 N N . ALA A 1 104 ? -4.109 13.344 2.566 1 95.38 104 ALA A N 1
ATOM 816 C CA . ALA A 1 104 ? -5.551 13.117 2.539 1 95.38 104 ALA A CA 1
ATOM 817 C C . ALA A 1 104 ? -5.961 12.336 1.293 1 95.38 104 ALA A C 1
ATOM 819 O O . ALA A 1 104 ? -6.812 11.445 1.36 1 95.38 104 ALA A O 1
ATOM 820 N N . LEU A 1 105 ? -5.352 12.609 0.153 1 96 105 LEU A N 1
ATOM 821 C CA . LEU A 1 105 ? -5.641 11.906 -1.093 1 96 105 LEU A CA 1
ATOM 822 C C . LEU A 1 105 ? -5.188 10.445 -1.013 1 96 105 LEU A C 1
ATOM 824 O O . LEU A 1 105 ? -5.906 9.547 -1.447 1 96 105 LEU A O 1
ATOM 828 N N . ILE A 1 106 ? -4.035 10.273 -0.487 1 96.44 106 ILE A N 1
ATOM 829 C CA . ILE A 1 106 ? -3.488 8.93 -0.348 1 96.44 106 ILE A CA 1
ATOM 830 C C . ILE A 1 106 ? -4.363 8.109 0.602 1 96.44 106 ILE A C 1
ATOM 832 O O . ILE A 1 106 ? -4.672 6.949 0.328 1 96.44 106 ILE A O 1
ATOM 836 N N . GLN A 1 107 ? -4.781 8.75 1.645 1 95.06 107 GLN A N 1
ATOM 837 C CA . GLN A 1 107 ? -5.652 8.102 2.615 1 95.06 107 GLN A CA 1
ATOM 838 C C . GLN A 1 107 ? -6.957 7.645 1.963 1 95.06 107 GLN A C 1
ATOM 840 O O . GLN A 1 107 ? -7.422 6.531 2.207 1 95.06 107 GLN A O 1
ATOM 845 N N . LYS A 1 108 ? -7.508 8.516 1.234 1 95.25 108 LYS A N 1
ATOM 846 C CA . LYS A 1 108 ? -8.75 8.172 0.539 1 95.25 108 LYS A CA 1
ATOM 847 C C . LYS A 1 108 ? -8.547 6.969 -0.379 1 95.25 108 LYS A C 1
ATOM 849 O O . LYS A 1 108 ? -9.414 6.098 -0.467 1 95.25 108 LYS A O 1
ATOM 854 N N . ALA A 1 109 ? -7.422 6.926 -1.096 1 95.81 109 ALA A N 1
ATOM 855 C CA . ALA A 1 109 ? -7.102 5.809 -1.982 1 95.81 109 ALA A CA 1
ATOM 856 C C . ALA A 1 109 ? -6.973 4.508 -1.199 1 95.81 109 ALA A C 1
ATOM 858 O O . ALA A 1 109 ? -7.488 3.469 -1.621 1 95.81 109 ALA A O 1
ATOM 859 N N . ILE A 1 110 ? -6.32 4.582 -0.041 1 96.31 110 ILE A N 1
ATOM 860 C CA . ILE A 1 110 ? -6.156 3.412 0.818 1 96.31 110 ILE A CA 1
ATOM 861 C C . ILE A 1 110 ? -7.523 2.902 1.265 1 96.31 110 ILE A C 1
ATOM 863 O O . ILE A 1 110 ? -7.812 1.708 1.163 1 96.31 110 ILE A O 1
ATOM 867 N N . ASN A 1 111 ? -8.32 3.809 1.694 1 95.62 111 ASN A N 1
ATOM 868 C CA . ASN A 1 111 ? -9.656 3.451 2.166 1 95.62 111 ASN A CA 1
ATOM 869 C C . ASN A 1 111 ? -10.484 2.809 1.061 1 95.62 111 ASN A C 1
ATOM 871 O O . ASN A 1 111 ? -11.172 1.812 1.293 1 95.62 111 ASN A O 1
ATOM 875 N N . LYS A 1 112 ? -10.406 3.404 -0.054 1 96.06 112 LYS A N 1
ATOM 876 C CA . LYS A 1 112 ? -11.156 2.883 -1.194 1 96.06 112 LYS A CA 1
ATOM 877 C C . LYS A 1 112 ? -10.719 1.462 -1.537 1 96.06 112 LYS A C 1
ATOM 879 O O . LYS A 1 112 ? -11.555 0.581 -1.741 1 96.06 112 LYS A O 1
ATOM 884 N N . PHE A 1 113 ? -9.438 1.218 -1.604 1 96.81 113 PHE A N 1
ATOM 885 C CA . PHE A 1 113 ? -8.93 -0.109 -1.932 1 96.81 113 PHE A CA 1
ATOM 886 C C . PHE A 1 113 ? -9.344 -1.124 -0.874 1 96.81 113 PHE A C 1
ATOM 888 O O . PHE A 1 113 ? -9.805 -2.219 -1.203 1 96.81 113 PHE A O 1
ATOM 895 N N . CYS A 1 114 ? -9.148 -0.771 0.392 1 96.88 114 CYS A N 1
ATOM 896 C CA . CYS A 1 114 ? -9.523 -1.677 1.472 1 96.88 114 CYS A CA 1
ATOM 897 C C . CYS A 1 114 ? -11.016 -2.006 1.416 1 96.88 114 CYS A C 1
ATOM 899 O O . CYS A 1 114 ? -11.414 -3.127 1.731 1 96.88 114 CYS A O 1
ATOM 901 N N . GLY A 1 115 ? -11.789 -1.022 1.064 1 95.62 115 GLY A N 1
ATOM 902 C CA . GLY A 1 115 ? -13.211 -1.268 0.886 1 95.62 115 GLY A CA 1
ATOM 903 C C . GLY A 1 115 ? -13.516 -2.283 -0.2 1 95.62 115 GLY A C 1
ATOM 904 O O . GLY A 1 115 ? -14.328 -3.186 -0.007 1 95.62 115 GLY A O 1
ATOM 905 N N . HIS A 1 116 ? -12.844 -2.143 -1.346 1 96.19 116 HIS A N 1
ATOM 906 C CA . HIS A 1 116 ? -13.016 -3.102 -2.43 1 96.19 116 HIS A CA 1
ATOM 907 C C . HIS A 1 116 ? -12.531 -4.488 -2.021 1 96.19 116 HIS A C 1
ATOM 909 O O . HIS A 1 116 ? -13.18 -5.492 -2.316 1 96.19 116 HIS A O 1
ATOM 915 N N . LYS A 1 117 ? -11.398 -4.531 -1.373 1 96.69 117 LYS A N 1
ATOM 916 C CA . LYS A 1 117 ? -10.875 -5.812 -0.911 1 96.69 117 LYS A CA 1
ATOM 917 C C . LYS A 1 117 ? -11.844 -6.484 0.064 1 96.69 117 LYS A C 1
ATOM 919 O O . LYS A 1 117 ? -12.055 -7.695 -0 1 96.69 117 LYS A O 1
ATOM 924 N N . ALA A 1 118 ? -12.391 -5.703 0.926 1 95 118 ALA A N 1
ATOM 925 C CA . ALA A 1 118 ? -13.383 -6.219 1.869 1 95 118 ALA A CA 1
ATOM 926 C C . ALA A 1 118 ? -14.602 -6.77 1.137 1 95 118 ALA A C 1
ATOM 928 O O . ALA A 1 118 ? -15.141 -7.809 1.517 1 95 118 ALA A O 1
ATOM 929 N N . ALA A 1 119 ? -15.062 -6.059 0.193 1 94.62 119 ALA A N 1
ATOM 930 C CA . ALA A 1 119 ? -16.203 -6.496 -0.602 1 94.62 119 ALA A CA 1
ATOM 931 C C . ALA A 1 119 ? -15.922 -7.832 -1.285 1 94.62 119 ALA A C 1
ATOM 933 O O . ALA A 1 119 ? -16.766 -8.727 -1.286 1 94.62 119 ALA A O 1
ATOM 934 N N . VAL A 1 120 ? -14.75 -7.98 -1.867 1 94.75 120 VAL A N 1
ATOM 935 C CA . VAL A 1 120 ? -14.344 -9.219 -2.527 1 94.75 120 VAL A CA 1
ATOM 936 C C . VAL A 1 120 ? -14.305 -10.359 -1.511 1 94.75 120 VAL A C 1
ATOM 938 O O . VAL A 1 120 ? -14.758 -11.469 -1.797 1 94.75 120 VAL A O 1
ATOM 941 N N . ASP A 1 121 ? -13.789 -10.062 -0.343 1 93.44 121 ASP A N 1
ATOM 942 C CA . ASP A 1 121 ? -13.664 -11.078 0.693 1 93.44 121 ASP A CA 1
ATOM 943 C C . ASP A 1 121 ? -15.039 -11.523 1.192 1 93.44 121 ASP A C 1
ATOM 945 O O . ASP A 1 121 ? -15.242 -12.695 1.513 1 93.44 121 ASP A O 1
ATOM 949 N N . ARG A 1 122 ? -15.875 -10.609 1.206 1 91.69 122 ARG A N 1
ATOM 950 C CA . ARG A 1 122 ? -17.234 -10.914 1.664 1 91.69 122 ARG A CA 1
ATOM 951 C C . ARG A 1 122 ? -17.969 -11.781 0.655 1 91.69 122 ARG A C 1
ATOM 953 O O . ARG A 1 122 ? -18.766 -12.648 1.037 1 91.69 122 ARG A O 1
ATOM 960 N N . LEU A 1 123 ? -17.781 -11.445 -0.623 1 90.94 123 LEU A N 1
ATOM 961 C CA . LEU A 1 123 ? -18.406 -12.25 -1.672 1 90.94 123 LEU A CA 1
ATOM 962 C C . LEU A 1 123 ? -17.938 -13.703 -1.589 1 90.94 123 LEU A C 1
ATOM 964 O O . LEU A 1 123 ? -18.703 -14.617 -1.932 1 90.94 123 LEU A O 1
ATOM 968 N N . ASN A 1 124 ? -16.797 -13.906 -1.055 1 86 124 ASN A N 1
ATOM 969 C CA . ASN A 1 124 ? -16.203 -15.219 -0.82 1 86 124 ASN A CA 1
ATOM 970 C C . ASN A 1 124 ? -16.484 -16.172 -1.973 1 86 124 ASN A C 1
ATOM 972 O O . ASN A 1 124 ? -16.984 -17.281 -1.757 1 86 124 ASN A O 1
ATOM 976 N N . GLU A 1 125 ? -16.219 -15.844 -3.131 1 86.69 125 GLU A N 1
ATOM 977 C CA . GLU A 1 125 ? -16.484 -16.672 -4.312 1 86.69 125 GLU A CA 1
ATOM 978 C C . GLU A 1 125 ? -15.711 -17.969 -4.262 1 86.69 125 GLU A C 1
ATOM 980 O O . GLU A 1 125 ? -14.508 -17.984 -3.971 1 86.69 125 GLU A O 1
ATOM 985 N N . SER A 1 126 ? -16.453 -19.031 -4.531 1 89.19 126 SER A N 1
ATOM 986 C CA . SER A 1 126 ? -15.844 -20.359 -4.52 1 89.19 126 SER A CA 1
ATOM 987 C C . SER A 1 126 ? -14.75 -20.469 -5.582 1 89.19 126 SER A C 1
ATOM 989 O O . SER A 1 126 ? -14.891 -19.938 -6.68 1 89.19 126 SER A O 1
ATOM 991 N N . GLY A 1 127 ? -13.617 -21.141 -5.184 1 88.12 127 GLY A N 1
ATOM 992 C CA . GLY A 1 127 ? -12.594 -21.453 -6.16 1 88.12 127 GLY A CA 1
ATOM 993 C C . GLY A 1 127 ? -11.523 -20.375 -6.277 1 88.12 127 GLY A C 1
ATOM 994 O O . GLY A 1 127 ? -10.516 -20.578 -6.957 1 88.12 127 GLY A O 1
ATOM 995 N N . LYS A 1 128 ? -11.805 -19.25 -5.715 1 87.44 128 LYS A N 1
ATOM 996 C CA . LYS A 1 128 ? -10.812 -18.172 -5.793 1 87.44 128 LYS A CA 1
ATOM 997 C C . LYS A 1 128 ? -9.805 -18.281 -4.656 1 87.44 128 LYS A C 1
ATOM 999 O O . LYS A 1 128 ? -10.18 -18.469 -3.496 1 87.44 128 LYS A O 1
ATOM 1004 N N . ASN A 1 129 ? -8.562 -18.234 -5.156 1 87.38 129 ASN A N 1
ATOM 1005 C CA . ASN A 1 129 ? -7.516 -18.172 -4.145 1 87.38 129 ASN A CA 1
ATOM 1006 C C . ASN A 1 129 ? -7.18 -16.734 -3.768 1 87.38 129 ASN A C 1
ATOM 1008 O O . ASN A 1 129 ? -7.824 -15.805 -4.242 1 87.38 129 ASN A O 1
ATOM 1012 N N . GLU A 1 130 ? -6.242 -16.5 -2.9 1 85.62 130 GLU A N 1
ATOM 1013 C CA . GLU A 1 130 ? -5.914 -15.172 -2.389 1 85.62 130 GLU A CA 1
ATOM 1014 C C . GLU A 1 130 ? -5.434 -14.25 -3.508 1 85.62 130 GLU A C 1
ATOM 1016 O O . GLU A 1 130 ? -5.797 -13.07 -3.547 1 85.62 130 GLU A O 1
ATOM 1021 N N . GLN A 1 131 ? -4.641 -14.789 -4.324 1 84.44 131 GLN A N 1
ATOM 1022 C CA . GLN A 1 131 ? -4.16 -14.008 -5.457 1 84.44 131 GLN A CA 1
ATOM 1023 C C . GLN A 1 131 ? -5.316 -13.508 -6.312 1 84.44 131 GLN A C 1
ATOM 1025 O O . GLN A 1 131 ? -5.34 -12.344 -6.719 1 84.44 131 GLN A O 1
ATOM 1030 N N . ASP A 1 132 ? -6.215 -14.43 -6.582 1 87.12 132 ASP A N 1
ATOM 1031 C CA . ASP A 1 132 ? -7.383 -14.055 -7.375 1 87.12 132 ASP A CA 1
ATOM 1032 C C . ASP A 1 132 ? -8.156 -12.914 -6.711 1 87.12 132 ASP A C 1
ATOM 1034 O O . ASP A 1 132 ? -8.617 -11.992 -7.387 1 87.12 132 ASP A O 1
ATOM 1038 N N . ARG A 1 133 ? -8.281 -12.969 -5.43 1 91.44 133 ARG A N 1
ATOM 1039 C CA . ARG A 1 133 ? -9.062 -11.984 -4.684 1 91.44 133 ARG A CA 1
ATOM 1040 C C . ARG A 1 133 ? -8.391 -10.617 -4.719 1 91.44 133 ARG A C 1
ATOM 1042 O O . ARG A 1 133 ? -9.07 -9.594 -4.852 1 91.44 133 ARG A O 1
ATOM 1049 N N . ILE A 1 134 ? -7.117 -10.562 -4.621 1 92.5 134 ILE A N 1
ATOM 1050 C CA . ILE A 1 134 ? -6.41 -9.281 -4.695 1 92.5 134 ILE A CA 1
ATOM 1051 C C . ILE A 1 134 ? -6.512 -8.719 -6.109 1 92.5 134 ILE A C 1
ATOM 1053 O O . ILE A 1 134 ? -6.695 -7.512 -6.293 1 92.5 134 ILE A O 1
ATOM 1057 N N . ASP A 1 135 ? -6.418 -9.586 -7.102 1 89.31 135 ASP A N 1
ATOM 1058 C CA . ASP A 1 135 ? -6.578 -9.156 -8.484 1 89.31 135 ASP A CA 1
ATOM 1059 C C . ASP A 1 135 ? -7.953 -8.523 -8.703 1 89.31 135 ASP A C 1
ATOM 1061 O O . ASP A 1 135 ? -8.062 -7.477 -9.352 1 89.31 135 ASP A O 1
ATOM 1065 N N . ASP A 1 136 ? -8.93 -9.234 -8.195 1 91 136 ASP A N 1
ATOM 1066 C CA . ASP A 1 136 ? -10.289 -8.703 -8.305 1 91 136 ASP A CA 1
ATOM 1067 C C . ASP A 1 136 ? -10.391 -7.32 -7.656 1 91 136 ASP A C 1
ATOM 1069 O O . ASP A 1 136 ? -11 -6.41 -8.219 1 91 136 ASP A O 1
ATOM 1073 N N . ALA A 1 137 ? -9.859 -7.203 -6.453 1 94.06 137 ALA A N 1
ATOM 1074 C CA . ALA A 1 137 ? -9.906 -5.93 -5.738 1 94.06 137 ALA A CA 1
ATOM 1075 C C . ALA A 1 137 ? -9.203 -4.828 -6.527 1 94.06 137 ALA A C 1
ATOM 1077 O O . ALA A 1 137 ? -9.695 -3.699 -6.594 1 94.06 137 ALA A O 1
ATOM 1078 N N . VAL A 1 138 ? -8.047 -5.086 -7.148 1 93.19 138 VAL A N 1
ATOM 1079 C CA . VAL A 1 138 ? -7.301 -4.117 -7.941 1 93.19 138 VAL A CA 1
ATOM 1080 C C . VAL A 1 138 ? -8.133 -3.689 -9.148 1 93.19 138 VAL A C 1
ATOM 1082 O O . VAL A 1 138 ? -8.195 -2.504 -9.477 1 93.19 138 VAL A O 1
ATOM 1085 N N . GLN A 1 139 ? -8.781 -4.672 -9.773 1 89.56 139 GLN A N 1
ATOM 1086 C CA . GLN A 1 139 ? -9.609 -4.359 -10.93 1 89.56 139 GLN A CA 1
ATOM 1087 C C . GLN A 1 139 ? -10.789 -3.467 -10.531 1 89.56 139 GLN A C 1
ATOM 1089 O O . GLN A 1 139 ? -11.133 -2.533 -11.258 1 89.56 139 GLN A O 1
ATOM 1094 N N . MET A 1 140 ? -11.359 -3.789 -9.445 1 92.56 140 MET A N 1
ATOM 1095 C CA . MET A 1 140 ? -12.453 -2.957 -8.953 1 92.56 140 MET A CA 1
ATOM 1096 C C . MET A 1 140 ? -11.969 -1.546 -8.633 1 92.56 140 MET A C 1
ATOM 1098 O O . MET A 1 140 ? -12.648 -0.566 -8.945 1 92.56 140 MET A O 1
ATOM 1102 N N . TYR A 1 141 ? -10.836 -1.488 -8.062 1 93.44 141 TYR A N 1
ATOM 1103 C CA . TYR A 1 141 ? -10.25 -0.201 -7.703 1 93.44 141 TYR A CA 1
ATOM 1104 C C . TYR A 1 141 ? -10 0.646 -8.945 1 93.44 141 TYR A C 1
ATOM 1106 O O . TYR A 1 141 ? -10.258 1.852 -8.945 1 93.44 141 TYR A O 1
ATOM 1114 N N . GLU A 1 142 ? -9.531 0.1 -9.961 1 89.62 142 GLU A N 1
ATOM 1115 C CA . GLU A 1 142 ? -9.203 0.815 -11.188 1 89.62 142 GLU A CA 1
ATOM 1116 C C . GLU A 1 142 ? -10.461 1.34 -11.875 1 89.62 142 GLU A C 1
ATOM 1118 O O . GLU A 1 142 ? -10.406 2.318 -12.617 1 89.62 142 GLU A O 1
ATOM 1123 N N . LYS A 1 143 ? -11.539 0.684 -11.664 1 87.38 143 LYS A N 1
ATOM 1124 C CA . LYS A 1 143 ? -12.789 1.07 -12.297 1 87.38 143 LYS A CA 1
ATOM 1125 C C . LYS A 1 143 ? -13.492 2.18 -11.516 1 87.38 143 LYS A C 1
ATOM 1127 O O . LYS A 1 143 ? -14.5 2.725 -11.969 1 87.38 143 LYS A O 1
ATOM 1132 N N . THR A 1 144 ? -13.031 2.486 -10.359 1 83.25 144 THR A N 1
ATOM 1133 C CA . THR A 1 144 ? -13.695 3.486 -9.531 1 83.25 144 THR A CA 1
ATOM 1134 C C . THR A 1 144 ? -13.039 4.852 -9.703 1 83.25 144 THR A C 1
ATOM 1136 O O . THR A 1 144 ? -13.711 5.883 -9.664 1 83.25 144 THR A O 1
ATOM 1139 N N . MET B 1 1 ? 50.25 -124.188 13.016 1 31.92 1 MET B N 1
ATOM 1140 C CA . MET B 1 1 ? 51.031 -122.938 13.148 1 31.92 1 MET B CA 1
ATOM 1141 C C . MET B 1 1 ? 50.094 -121.688 13.086 1 31.92 1 MET B C 1
ATOM 1143 O O . MET B 1 1 ? 49.312 -121.562 12.148 1 31.92 1 MET B O 1
ATOM 1147 N N . SER B 1 2 ? 49.688 -121.188 14.266 1 35.5 2 SER B N 1
ATOM 1148 C CA . SER B 1 2 ? 48.562 -120.438 14.797 1 35.5 2 SER B CA 1
ATOM 1149 C C . SER B 1 2 ? 48.688 -118.938 14.391 1 35.5 2 SER B C 1
ATOM 1151 O O . SER B 1 2 ? 49.625 -118.25 14.805 1 35.5 2 SER B O 1
ATOM 1153 N N . CYS B 1 3 ? 48.344 -118.625 13.125 1 41.62 3 CYS B N 1
ATOM 1154 C CA . CYS B 1 3 ? 48.656 -117.375 12.445 1 41.62 3 CYS B CA 1
ATOM 1155 C C . CYS B 1 3 ? 48.062 -116.188 13.203 1 41.62 3 CYS B C 1
ATOM 1157 O O . CYS B 1 3 ? 46.906 -116.188 13.594 1 41.62 3 CYS B O 1
ATOM 1159 N N . PRO B 1 4 ? 48.906 -115.312 13.773 1 41.47 4 PRO B N 1
ATOM 1160 C CA . PRO B 1 4 ? 48.562 -114.312 14.773 1 41.47 4 PRO B CA 1
ATOM 1161 C C . PRO B 1 4 ? 47.531 -113.25 14.258 1 41.47 4 PRO B C 1
ATOM 1163 O O . PRO B 1 4 ? 47.406 -113.062 13.047 1 41.47 4 PRO B O 1
ATOM 1166 N N . PRO B 1 5 ? 46.5 -112.875 15.016 1 37.62 5 PRO B N 1
ATOM 1167 C CA . PRO B 1 5 ? 45.281 -112.125 14.727 1 37.62 5 PRO B CA 1
ATOM 1168 C C . PRO B 1 5 ? 45.562 -110.688 14.336 1 37.62 5 PRO B C 1
ATOM 1170 O O . PRO B 1 5 ? 46.438 -110.062 14.922 1 37.62 5 PRO B O 1
ATOM 1173 N N . ILE B 1 6 ? 45.562 -110.375 13.07 1 36.5 6 ILE B N 1
ATOM 1174 C CA . ILE B 1 6 ? 46 -109.125 12.484 1 36.5 6 ILE B CA 1
ATOM 1175 C C . ILE B 1 6 ? 45.219 -107.938 13.117 1 36.5 6 ILE B C 1
ATOM 1177 O O . ILE B 1 6 ? 43.969 -107.938 13.148 1 36.5 6 ILE B O 1
ATOM 1181 N N . ASN B 1 7 ? 45.812 -107.125 14.008 1 31.78 7 ASN B N 1
ATOM 1182 C CA . ASN B 1 7 ? 45.344 -106.062 14.836 1 31.78 7 ASN B CA 1
ATOM 1183 C C . ASN B 1 7 ? 44.75 -104.875 13.992 1 31.78 7 ASN B C 1
ATOM 1185 O O . ASN B 1 7 ? 45.438 -104.375 13.117 1 31.78 7 ASN B O 1
ATOM 1189 N N . GLU B 1 8 ? 43.469 -104.875 13.719 1 33.12 8 GLU B N 1
ATOM 1190 C CA . GLU B 1 8 ? 42.688 -103.938 12.891 1 33.12 8 GLU B CA 1
ATOM 1191 C C . GLU B 1 8 ? 42.875 -102.5 13.344 1 33.12 8 GLU B C 1
ATOM 1193 O O . GLU B 1 8 ? 42.656 -102.188 14.516 1 33.12 8 GLU B O 1
ATOM 1198 N N . GLN B 1 9 ? 43.875 -101.812 12.828 1 32.59 9 GLN B N 1
ATOM 1199 C CA . GLN B 1 9 ? 44.25 -100.438 13.211 1 32.59 9 GLN B CA 1
ATOM 1200 C C . GLN B 1 9 ? 43.062 -99.5 13.047 1 32.59 9 GLN B C 1
ATOM 1202 O O . GLN B 1 9 ? 42.344 -99.562 12.047 1 32.59 9 GLN B O 1
ATOM 1207 N N . PRO B 1 10 ? 42.531 -98.812 14.102 1 33 10 PRO B N 1
ATOM 1208 C CA . PRO B 1 10 ? 41.344 -97.938 14.18 1 33 10 PRO B CA 1
ATOM 1209 C C . PRO B 1 10 ? 41.469 -96.688 13.328 1 33 10 PRO B C 1
ATOM 1211 O O . PRO B 1 10 ? 42.531 -96.062 13.312 1 33 10 PRO B O 1
ATOM 1214 N N . SER B 1 11 ? 41.031 -96.625 12.078 1 31.22 11 SER B N 1
ATOM 1215 C CA . SER B 1 11 ? 41.125 -95.5 11.156 1 31.22 11 SER B CA 1
ATOM 1216 C C . SER B 1 11 ? 40.594 -94.25 11.789 1 31.22 11 SER B C 1
ATOM 1218 O O . SER B 1 11 ? 39.438 -94.25 12.281 1 31.22 11 SER B O 1
ATOM 1220 N N . GLN B 1 12 ? 41.406 -93.438 12.445 1 29.25 12 GLN B N 1
ATOM 1221 C CA . GLN B 1 12 ? 41.125 -92.125 13.07 1 29.25 12 GLN B CA 1
ATOM 1222 C C . GLN B 1 12 ? 40.5 -91.188 12.078 1 29.25 12 GLN B C 1
ATOM 1224 O O . GLN B 1 12 ? 41.094 -90.875 11.047 1 29.25 12 GLN B O 1
ATOM 1229 N N . GLY B 1 13 ? 39.188 -91.25 11.812 1 29.98 13 GLY B N 1
ATOM 1230 C CA . GLY B 1 13 ? 38.406 -90.375 10.93 1 29.98 13 GLY B CA 1
ATOM 1231 C C . GLY B 1 13 ? 38.625 -88.875 11.195 1 29.98 13 GLY B C 1
ATOM 1232 O O . GLY B 1 13 ? 38.5 -88.438 12.328 1 29.98 13 GLY B O 1
ATOM 1233 N N . LEU B 1 14 ? 39.656 -88.25 10.57 1 32.69 14 LEU B N 1
ATOM 1234 C CA . LEU B 1 14 ? 40.031 -86.875 10.633 1 32.69 14 LEU B CA 1
ATOM 1235 C C . LEU B 1 14 ? 38.812 -86 10.32 1 32.69 14 LEU B C 1
ATOM 1237 O O . LEU B 1 14 ? 38.219 -86.062 9.25 1 32.69 14 LEU B O 1
ATOM 1241 N N . SER B 1 15 ? 37.969 -85.625 11.305 1 33.28 15 SER B N 1
ATOM 1242 C CA . SER B 1 15 ? 36.844 -84.688 11.234 1 33.28 15 SER B CA 1
ATOM 1243 C C . SER B 1 15 ? 37.312 -83.312 10.766 1 33.28 15 SER B C 1
ATOM 1245 O O . SER B 1 15 ? 38.031 -82.625 11.484 1 33.28 15 SER B O 1
ATOM 1247 N N . ILE B 1 16 ? 37.781 -83.25 9.523 1 30.77 16 ILE B N 1
ATOM 1248 C CA . ILE B 1 16 ? 38.156 -81.875 9.023 1 30.77 16 ILE B CA 1
ATOM 1249 C C . ILE B 1 16 ? 37 -80.938 9.242 1 30.77 16 ILE B C 1
ATOM 1251 O O . ILE B 1 16 ? 35.906 -81.125 8.719 1 30.77 16 ILE B O 1
ATOM 1255 N N . ASP B 1 17 ? 36.875 -80.25 10.391 1 31.95 17 ASP B N 1
ATOM 1256 C CA . ASP B 1 17 ? 35.938 -79.188 10.727 1 31.95 17 ASP B CA 1
ATOM 1257 C C . ASP B 1 17 ? 36 -78.062 9.711 1 31.95 17 ASP B C 1
ATOM 1259 O O . ASP B 1 17 ? 37.031 -77.375 9.641 1 31.95 17 ASP B O 1
ATOM 1263 N N . ASN B 1 18 ? 35.75 -78.25 8.414 1 31.12 18 ASN B N 1
ATOM 1264 C CA . ASN B 1 18 ? 35.75 -77.188 7.449 1 31.12 18 ASN B CA 1
ATOM 1265 C C . ASN B 1 18 ? 34.875 -76 7.941 1 31.12 18 ASN B C 1
ATOM 1267 O O . ASN B 1 18 ? 33.656 -76.062 7.848 1 31.12 18 ASN B O 1
ATOM 1271 N N . ASN B 1 19 ? 35.156 -75.438 9.125 1 32.72 19 ASN B N 1
ATOM 1272 C CA . ASN B 1 19 ? 34.469 -74.25 9.562 1 32.72 19 ASN B CA 1
ATOM 1273 C C . ASN B 1 19 ? 34.594 -73.125 8.539 1 32.72 19 ASN B C 1
ATOM 1275 O O . ASN B 1 19 ? 35.594 -72.375 8.555 1 32.72 19 ASN B O 1
ATOM 1279 N N . ILE B 1 20 ? 34.562 -73.375 7.203 1 37.25 20 ILE B N 1
ATOM 1280 C CA . ILE B 1 20 ? 34.656 -72.25 6.328 1 37.25 20 ILE B CA 1
ATOM 1281 C C . ILE B 1 20 ? 33.625 -71.188 6.734 1 37.25 20 ILE B C 1
ATOM 1283 O O . ILE B 1 20 ? 32.438 -71.438 6.691 1 37.25 20 ILE B O 1
ATOM 1287 N N . GLY B 1 21 ? 33.969 -70.312 7.699 1 32.78 21 GLY B N 1
ATOM 1288 C CA . GLY B 1 21 ? 33.219 -69.188 8.086 1 32.78 21 GLY B CA 1
ATOM 1289 C C . GLY B 1 21 ? 32.688 -68.375 6.902 1 32.78 21 GLY B C 1
ATOM 1290 O O . GLY B 1 21 ? 33.438 -68.062 5.965 1 32.78 21 GLY B O 1
ATOM 1291 N N . SER B 1 22 ? 31.516 -68.812 6.344 1 37.31 22 SER B N 1
ATOM 1292 C CA . SER B 1 22 ? 30.844 -68.062 5.312 1 37.31 22 SER B CA 1
ATOM 1293 C C . SER B 1 22 ? 30.891 -66.562 5.633 1 37.31 22 SER B C 1
ATOM 1295 O O . SER B 1 22 ? 30.359 -66.125 6.648 1 37.31 22 SER B O 1
ATOM 1297 N N . GLU B 1 23 ? 32.094 -65.938 5.496 1 36.34 23 GLU B N 1
ATOM 1298 C CA . GLU B 1 23 ? 32.125 -64.5 5.633 1 36.34 23 GLU B CA 1
ATOM 1299 C C . GLU B 1 23 ? 31.016 -63.875 4.797 1 36.34 23 GLU B C 1
ATOM 1301 O O . GLU B 1 23 ? 30.891 -64.125 3.604 1 36.34 23 GLU B O 1
ATOM 1306 N N . ASP B 1 24 ? 29.828 -63.75 5.422 1 40.84 24 ASP B N 1
ATOM 1307 C CA . ASP B 1 24 ? 28.766 -62.969 4.801 1 40.84 24 ASP B CA 1
ATOM 1308 C C . ASP B 1 24 ? 29.328 -61.719 4.117 1 40.84 24 ASP B C 1
ATOM 1310 O O . ASP B 1 24 ? 30.25 -61.094 4.641 1 40.84 24 ASP B O 1
ATOM 1314 N N . PRO B 1 25 ? 29.5 -61.844 2.771 1 43.94 25 PRO B N 1
ATOM 1315 C CA . PRO B 1 25 ? 30 -60.625 2.15 1 43.94 25 PRO B CA 1
ATOM 1316 C C . PRO B 1 25 ? 29.484 -59.344 2.842 1 43.94 25 PRO B C 1
ATOM 1318 O O . PRO B 1 25 ? 28.422 -59.375 3.465 1 43.94 25 PRO B O 1
ATOM 1321 N N . PRO B 1 26 ? 30.391 -58.469 3.355 1 41.31 26 PRO B N 1
ATOM 1322 C CA . PRO B 1 26 ? 29.906 -57.25 3.965 1 41.31 26 PRO B CA 1
ATOM 1323 C C . PRO B 1 26 ? 28.688 -56.688 3.248 1 41.31 26 PRO B C 1
ATOM 1325 O O . PRO B 1 26 ? 28.5 -56.906 2.053 1 41.31 26 PRO B O 1
ATOM 1328 N N . SER B 1 27 ? 27.5 -56.688 3.852 1 42.5 27 SER B N 1
ATOM 1329 C CA . SER B 1 27 ? 26.344 -55.938 3.375 1 42.5 27 SER B CA 1
ATOM 1330 C C . SER B 1 27 ? 26.75 -54.656 2.678 1 42.5 27 SER B C 1
ATOM 1332 O O . SER B 1 27 ? 27.531 -53.875 3.229 1 42.5 27 SER B O 1
ATOM 1334 N N . LEU B 1 28 ? 27 -54.75 1.401 1 41.69 28 LEU B N 1
ATOM 1335 C CA . LEU B 1 28 ? 27.109 -53.531 0.656 1 41.69 28 LEU B CA 1
ATOM 1336 C C . LEU B 1 28 ? 26.172 -52.469 1.227 1 41.69 28 LEU B C 1
ATOM 1338 O O . LEU B 1 28 ? 24.953 -52.5 0.983 1 41.69 28 LEU B O 1
ATOM 1342 N N . LYS B 1 29 ? 26.234 -52.125 2.527 1 38.75 29 LYS B N 1
ATOM 1343 C CA . LYS B 1 29 ? 25.609 -50.875 2.875 1 38.75 29 LYS B CA 1
ATOM 1344 C C . LYS B 1 29 ? 25.781 -49.844 1.759 1 38.75 29 LYS B C 1
ATOM 1346 O O . LYS B 1 29 ? 26.906 -49.531 1.358 1 38.75 29 LYS B O 1
ATOM 1351 N N . SER B 1 30 ? 24.938 -49.875 0.734 1 39.94 30 SER B N 1
ATOM 1352 C CA . SER B 1 30 ? 24.828 -48.719 -0.172 1 39.94 30 SER B CA 1
ATOM 1353 C C . SER B 1 30 ? 25.188 -47.406 0.538 1 39.94 30 SER B C 1
ATOM 1355 O O . SER B 1 30 ? 24.531 -47.031 1.516 1 39.94 30 SER B O 1
ATOM 1357 N N . GLN B 1 31 ? 26.453 -47.156 0.885 1 38.88 31 GLN B N 1
ATOM 1358 C CA . GLN B 1 31 ? 26.781 -45.812 1.275 1 38.88 31 GLN B CA 1
ATOM 1359 C C . GLN B 1 31 ? 25.984 -44.781 0.45 1 38.88 31 GLN B C 1
ATOM 1361 O O . GLN B 1 31 ? 26.328 -44.531 -0.702 1 38.88 31 GLN B O 1
ATOM 1366 N N . ARG B 1 32 ? 24.625 -44.969 0.307 1 38.5 32 ARG B N 1
ATOM 1367 C CA . ARG B 1 32 ? 23.938 -43.75 -0.149 1 38.5 32 ARG B CA 1
ATOM 1368 C C . ARG B 1 32 ? 24.672 -42.5 0.333 1 38.5 32 ARG B C 1
ATOM 1370 O O . ARG B 1 32 ? 24.703 -42.219 1.531 1 38.5 32 ARG B O 1
ATOM 1377 N N . ALA B 1 33 ? 25.891 -42.281 -0.095 1 41.41 33 ALA B N 1
ATOM 1378 C CA . ALA B 1 33 ? 26.438 -40.938 0.123 1 41.41 33 ALA B CA 1
ATOM 1379 C C . ALA B 1 33 ? 25.328 -39.906 0.213 1 41.41 33 ALA B C 1
ATOM 1381 O O . ALA B 1 33 ? 24.484 -39.781 -0.687 1 41.41 33 ALA B O 1
ATOM 1382 N N . ALA B 1 34 ? 24.797 -39.656 1.363 1 43.69 34 ALA B N 1
ATOM 1383 C CA . ALA B 1 34 ? 23.891 -38.531 1.596 1 43.69 34 ALA B CA 1
ATOM 1384 C C . ALA B 1 34 ? 24.25 -37.344 0.703 1 43.69 34 ALA B C 1
ATOM 1386 O O . ALA B 1 34 ? 25.328 -36.781 0.815 1 43.69 34 ALA B O 1
ATOM 1387 N N . LYS B 1 35 ? 24.094 -37.469 -0.602 1 42.69 35 LYS B N 1
ATOM 1388 C CA . LYS B 1 35 ? 24.156 -36.188 -1.297 1 42.69 35 LYS B CA 1
ATOM 1389 C C . LYS B 1 35 ? 23.766 -35.031 -0.372 1 42.69 35 LYS B C 1
ATOM 1391 O O . LYS B 1 35 ? 22.656 -35 0.171 1 42.69 35 LYS B O 1
ATOM 1396 N N . LYS B 1 36 ? 24.625 -34.594 0.527 1 42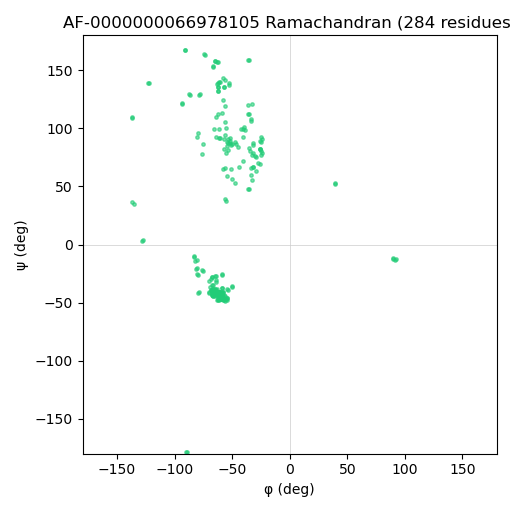.66 36 LYS B N 1
ATOM 1397 C CA . LYS B 1 36 ? 24.344 -33.375 1.291 1 42.66 36 LYS B CA 1
ATOM 1398 C C . LYS B 1 36 ? 23.469 -32.406 0.492 1 42.66 36 LYS B C 1
ATOM 1400 O O . LYS B 1 36 ? 23.859 -31.969 -0.594 1 42.66 36 LYS B O 1
ATOM 1405 N N . LYS B 1 37 ? 22.25 -32.688 0.381 1 45.47 37 LYS B N 1
ATOM 1406 C CA . LYS B 1 37 ? 21.359 -31.688 -0.194 1 45.47 37 LYS B CA 1
ATOM 1407 C C . LYS B 1 37 ? 21.922 -30.281 -0.004 1 45.47 37 LYS B C 1
ATOM 1409 O O . LYS B 1 37 ? 22.25 -29.891 1.116 1 45.47 37 LYS B O 1
ATOM 1414 N N . LYS B 1 38 ? 22.875 -29.828 -0.825 1 45.09 38 LYS B N 1
ATOM 1415 C CA . LYS B 1 38 ? 23.297 -28.422 -0.752 1 45.09 38 LYS B CA 1
ATOM 1416 C C . LYS B 1 38 ? 22.172 -27.547 -0.189 1 45.09 38 LYS B C 1
ATOM 1418 O O . LYS B 1 38 ? 21.062 -27.531 -0.715 1 45.09 38 LYS B O 1
ATOM 1423 N N . VAL B 1 39 ? 22.078 -27.531 1.142 1 46.28 39 VAL B N 1
ATOM 1424 C CA . VAL B 1 39 ? 21.188 -26.531 1.688 1 46.28 39 VAL B CA 1
ATOM 1425 C C . VAL B 1 39 ? 21.203 -25.281 0.799 1 46.28 39 VAL B C 1
ATOM 1427 O O . VAL B 1 39 ? 22.266 -24.719 0.539 1 46.28 39 VAL B O 1
ATOM 1430 N N . SER B 1 40 ? 20.562 -25.344 -0.241 1 51.59 40 SER B N 1
ATOM 1431 C CA . SER B 1 40 ? 20.422 -24.172 -1.083 1 51.59 40 SER B CA 1
ATOM 1432 C C . SER B 1 40 ? 20.594 -22.891 -0.269 1 51.59 40 SER B C 1
ATOM 1434 O O . SER B 1 40 ? 20.016 -22.766 0.816 1 51.59 40 SER B O 1
ATOM 1436 N N . ARG B 1 41 ? 21.719 -22.297 -0.096 1 49.59 41 ARG B N 1
ATOM 1437 C CA . ARG B 1 41 ? 21.922 -21.016 0.562 1 49.59 41 ARG B CA 1
ATOM 1438 C C . ARG B 1 41 ? 20.75 -20.078 0.322 1 49.59 41 ARG B C 1
ATOM 1440 O O . ARG B 1 41 ? 20.25 -19.953 -0.803 1 49.59 41 ARG B O 1
ATOM 1447 N N . ARG B 1 42 ? 19.969 -19.922 1.376 1 58.62 42 ARG B N 1
ATOM 1448 C CA . ARG B 1 42 ? 18.922 -18.922 1.297 1 58.62 42 ARG B CA 1
ATOM 1449 C C . ARG B 1 42 ? 19.422 -17.656 0.608 1 58.62 42 ARG B C 1
ATOM 1451 O O . ARG B 1 42 ? 20.516 -17.172 0.909 1 58.62 42 ARG B O 1
ATOM 1458 N N . GLY B 1 43 ? 19.078 -17.562 -0.664 1 66.56 43 GLY B N 1
ATOM 1459 C CA . GLY B 1 43 ? 19.438 -16.359 -1.392 1 66.56 43 GLY B CA 1
ATOM 1460 C C . GLY B 1 43 ? 19.375 -15.109 -0.54 1 66.56 43 GLY B C 1
ATOM 1461 O O . GLY B 1 43 ? 18.969 -15.164 0.624 1 66.56 43 GLY B O 1
ATOM 1462 N N . ILE B 1 44 ? 20.078 -14.07 -0.96 1 76.62 44 ILE B N 1
ATOM 1463 C CA . ILE B 1 44 ? 20.109 -12.766 -0.311 1 76.62 44 ILE B CA 1
ATOM 1464 C C . ILE B 1 44 ? 18.688 -12.25 -0.113 1 76.62 44 ILE B C 1
ATOM 1466 O O . ILE B 1 44 ? 17.812 -12.484 -0.954 1 76.62 44 ILE B O 1
ATOM 1470 N N . ALA B 1 45 ? 18.422 -11.727 0.938 1 91.44 45 ALA B N 1
ATOM 1471 C CA . ALA B 1 45 ? 17.125 -11.172 1.275 1 91.44 45 ALA B CA 1
ATOM 1472 C C . ALA B 1 45 ? 16.688 -10.125 0.25 1 91.44 45 ALA B C 1
ATOM 1474 O O . ALA B 1 45 ? 17.516 -9.422 -0.319 1 91.44 45 ALA B O 1
ATOM 1475 N N . PHE B 1 46 ? 15.406 -10.102 -0.074 1 95.94 46 PHE B N 1
ATOM 1476 C CA . PHE B 1 46 ? 14.852 -9.047 -0.916 1 95.94 46 PHE B CA 1
ATOM 1477 C C . PHE B 1 46 ? 15.031 -7.68 -0.265 1 95.94 46 PHE B C 1
ATOM 1479 O O . PHE B 1 46 ? 14.875 -7.539 0.949 1 95.94 46 PHE B O 1
ATOM 1486 N N . THR B 1 47 ? 15.375 -6.727 -1.138 1 94.25 47 THR B N 1
ATOM 1487 C CA . THR B 1 47 ? 15.461 -5.348 -0.673 1 94.25 47 THR B CA 1
ATOM 1488 C C . THR B 1 47 ? 14.125 -4.633 -0.853 1 94.25 47 THR B C 1
ATOM 1490 O O . THR B 1 47 ? 13.234 -5.133 -1.538 1 94.25 47 THR B O 1
ATOM 1493 N N . LYS B 1 48 ? 13.992 -3.439 -0.225 1 91.44 48 LYS B N 1
ATOM 1494 C CA . LYS B 1 48 ? 12.781 -2.635 -0.383 1 91.44 48 LYS B CA 1
ATOM 1495 C C . LYS B 1 48 ? 12.562 -2.248 -1.844 1 91.44 48 LYS B C 1
ATOM 1497 O O . LYS B 1 48 ? 11.43 -2.193 -2.314 1 91.44 48 LYS B O 1
ATOM 1502 N N . GLU B 1 49 ? 13.633 -1.896 -2.506 1 92.69 49 GLU B N 1
ATOM 1503 C CA . GLU B 1 49 ? 13.539 -1.541 -3.918 1 92.69 49 GLU B CA 1
ATOM 1504 C C . GLU B 1 49 ? 13.016 -2.711 -4.75 1 92.69 49 GLU B C 1
ATOM 1506 O O . GLU B 1 49 ? 12.195 -2.523 -5.648 1 92.69 49 GLU B O 1
ATOM 1511 N N . GLU B 1 50 ? 13.508 -3.877 -4.465 1 96.69 50 GLU B N 1
ATOM 1512 C CA . GLU B 1 50 ? 13.023 -5.07 -5.148 1 96.69 50 GLU B CA 1
ATOM 1513 C C . GLU B 1 50 ? 11.539 -5.297 -4.879 1 96.69 50 GLU B C 1
ATOM 1515 O O . GLU B 1 50 ? 10.781 -5.637 -5.789 1 96.69 50 GLU B O 1
ATOM 1520 N N . ASP B 1 51 ? 11.141 -5.07 -3.609 1 96.31 51 ASP B N 1
ATOM 1521 C CA . ASP B 1 51 ? 9.734 -5.219 -3.244 1 96.31 51 ASP B CA 1
ATOM 1522 C C . ASP B 1 51 ? 8.852 -4.277 -4.059 1 96.31 51 ASP B C 1
ATOM 1524 O O . ASP B 1 51 ? 7.754 -4.652 -4.48 1 96.31 51 ASP B O 1
ATOM 1528 N N . MET B 1 52 ? 9.305 -3.1 -4.227 1 94.12 52 MET B N 1
ATOM 1529 C CA . MET B 1 52 ? 8.555 -2.125 -5.012 1 94.12 52 MET B CA 1
ATOM 1530 C C . MET B 1 52 ? 8.375 -2.602 -6.449 1 94.12 52 MET B C 1
ATOM 1532 O O . MET B 1 52 ? 7.312 -2.412 -7.047 1 94.12 52 MET B O 1
ATOM 1536 N N . VAL B 1 53 ? 9.422 -3.139 -7.023 1 97 53 VAL B N 1
ATOM 1537 C CA . VAL B 1 53 ? 9.352 -3.633 -8.391 1 97 53 VAL B CA 1
ATOM 1538 C C . VAL B 1 53 ? 8.383 -4.812 -8.461 1 97 53 VAL B C 1
ATOM 1540 O O . VAL B 1 53 ? 7.609 -4.934 -9.422 1 97 53 VAL B O 1
ATOM 1543 N N . VAL B 1 54 ? 8.375 -5.684 -7.445 1 97.56 54 VAL B N 1
ATOM 1544 C CA . VAL B 1 54 ? 7.441 -6.805 -7.391 1 97.56 54 VAL B CA 1
ATOM 1545 C C . VAL B 1 54 ? 6.004 -6.285 -7.363 1 97.56 54 VAL B C 1
ATOM 1547 O O . VAL B 1 54 ? 5.145 -6.777 -8.102 1 97.56 54 VAL B O 1
ATOM 1550 N N . CYS B 1 55 ? 5.77 -5.258 -6.551 1 95.62 55 CYS B N 1
ATOM 1551 C CA . CYS B 1 55 ? 4.445 -4.652 -6.477 1 95.62 55 CYS B CA 1
ATOM 1552 C C . CYS B 1 55 ? 4.051 -4.039 -7.816 1 95.62 55 CYS B C 1
ATOM 1554 O O . CYS B 1 55 ? 2.912 -4.188 -8.258 1 95.62 55 CYS B O 1
ATOM 1556 N N . SER B 1 56 ? 5 -3.391 -8.414 1 94.12 56 SER B N 1
ATOM 1557 C CA . SER B 1 56 ? 4.754 -2.783 -9.719 1 94.12 56 SER B CA 1
ATOM 1558 C C . SER B 1 56 ? 4.422 -3.84 -10.766 1 94.12 56 SER B C 1
ATOM 1560 O O . SER B 1 56 ? 3.545 -3.633 -11.609 1 94.12 56 SER B O 1
ATOM 1562 N N . ALA B 1 57 ? 5.129 -4.883 -10.742 1 95.31 57 ALA B N 1
ATOM 1563 C CA . ALA B 1 57 ? 4.863 -5.984 -11.664 1 95.31 57 ALA B CA 1
ATOM 1564 C C . ALA B 1 57 ? 3.428 -6.48 -11.531 1 95.31 57 ALA B C 1
ATOM 1566 O O . ALA B 1 57 ? 2.715 -6.613 -12.531 1 95.31 57 ALA B O 1
ATOM 1567 N N . PHE B 1 58 ? 3.039 -6.707 -10.328 1 93.12 58 PHE B N 1
ATOM 1568 C CA . PHE B 1 58 ? 1.683 -7.156 -10.039 1 93.12 58 PHE B CA 1
ATOM 1569 C C . PHE B 1 58 ? 0.658 -6.16 -10.57 1 93.12 58 PHE B C 1
ATOM 1571 O O . PHE B 1 58 ? -0.303 -6.547 -11.242 1 93.12 58 PHE B O 1
ATOM 1578 N N . LEU B 1 59 ? 0.864 -4.93 -10.336 1 90.31 59 LEU B N 1
ATOM 1579 C CA . LEU B 1 59 ? -0.082 -3.898 -10.75 1 90.31 59 LEU B CA 1
ATOM 1580 C C . LEU B 1 59 ? -0.175 -3.83 -12.273 1 90.31 59 LEU B C 1
ATOM 1582 O O . LEU B 1 59 ? -1.262 -3.646 -12.828 1 90.31 59 LEU B O 1
ATOM 1586 N N . ASN B 1 60 ? 0.913 -3.922 -12.875 1 89.12 60 ASN B N 1
ATOM 1587 C CA . ASN B 1 60 ? 0.958 -3.859 -14.328 1 89.12 60 ASN B CA 1
ATOM 1588 C C . ASN B 1 60 ? 0.269 -5.062 -14.969 1 89.12 60 ASN B C 1
ATOM 1590 O O . ASN B 1 60 ? -0.43 -4.926 -15.969 1 89.12 60 ASN B O 1
ATOM 1594 N N . ILE B 1 61 ? 0.423 -6.188 -14.391 1 87.31 61 ILE B N 1
ATOM 1595 C CA . ILE B 1 61 ? -0.128 -7.426 -14.938 1 87.31 61 ILE B CA 1
ATOM 1596 C C . ILE B 1 61 ? -1.615 -7.516 -14.602 1 87.31 61 ILE B C 1
ATOM 1598 O O . ILE B 1 61 ? -2.414 -7.969 -15.43 1 87.31 61 ILE B O 1
ATOM 1602 N N . SER B 1 62 ? -1.985 -7.16 -13.406 1 83.12 62 SER B N 1
ATOM 1603 C CA . SER B 1 62 ? -3.369 -7.25 -12.953 1 83.12 62 SER B CA 1
ATOM 1604 C C . SER B 1 62 ? -4.277 -6.324 -13.758 1 83.12 62 SER B C 1
ATOM 1606 O O . SER B 1 62 ? -5.473 -6.582 -13.891 1 83.12 62 SER B O 1
ATOM 1608 N N . LYS B 1 63 ? -3.73 -5.301 -14.258 1 77.81 63 LYS B N 1
ATOM 1609 C CA . LYS B 1 63 ? -4.488 -4.324 -15.039 1 77.81 63 LYS B CA 1
ATOM 1610 C C . LYS B 1 63 ? -4.68 -4.801 -16.484 1 77.81 63 LYS B C 1
ATOM 1612 O O . LYS B 1 63 ? -5.512 -4.266 -17.203 1 77.81 63 LYS B O 1
ATOM 1617 N N . ASP B 1 64 ? -3.85 -5.668 -16.828 1 72.75 64 ASP B N 1
ATOM 1618 C CA . ASP B 1 64 ? -3.916 -6.16 -18.203 1 72.75 64 ASP B CA 1
ATOM 1619 C C . ASP B 1 64 ? -5.016 -7.211 -18.359 1 72.75 64 ASP B C 1
ATOM 1621 O O . ASP B 1 64 ? -4.895 -8.32 -17.828 1 72.75 64 ASP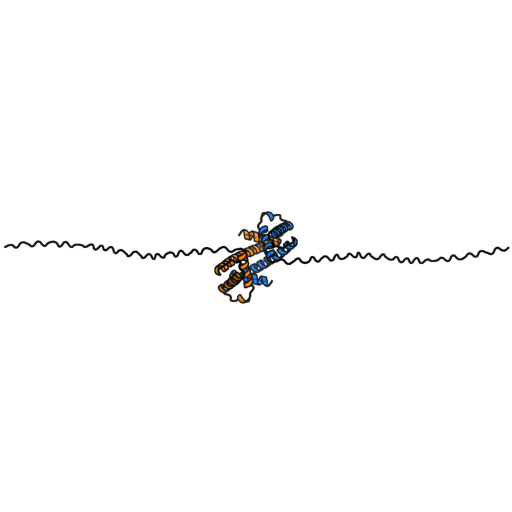 B O 1
ATOM 1625 N N . PRO B 1 65 ? -6.305 -6.91 -18.75 1 60.25 65 PRO B N 1
ATOM 1626 C CA . PRO B 1 65 ? -7.457 -7.797 -18.906 1 60.25 65 PRO B CA 1
ATOM 1627 C C . PRO B 1 65 ? -7.137 -9.039 -19.75 1 60.25 65 PRO B C 1
ATOM 1629 O O . PRO B 1 65 ? -7.828 -10.055 -19.641 1 60.25 65 PRO B O 1
ATOM 1632 N N . ILE B 1 66 ? -6.359 -8.836 -20.672 1 56.16 66 ILE B N 1
ATOM 1633 C CA . ILE B 1 66 ? -6.211 -9.891 -21.656 1 56.16 66 ILE B CA 1
ATOM 1634 C C . ILE B 1 66 ? -5.832 -11.203 -20.969 1 56.16 66 ILE B C 1
ATOM 1636 O O . ILE B 1 66 ? -6.363 -12.266 -21.312 1 56.16 66 ILE B O 1
ATOM 1640 N N . THR B 1 67 ? -4.914 -11.102 -20.156 1 57.31 67 THR B N 1
ATOM 1641 C CA . THR B 1 67 ? -4.234 -12.328 -19.75 1 57.31 67 THR B CA 1
ATOM 1642 C C . THR B 1 67 ? -5.039 -13.07 -18.688 1 57.31 67 THR B C 1
ATOM 1644 O O . THR B 1 67 ? -4.82 -14.258 -18.453 1 57.31 67 THR B O 1
ATOM 1647 N N . GLY B 1 68 ? -6.039 -12.445 -18.094 1 52.91 68 GLY B N 1
ATOM 1648 C CA . GLY B 1 68 ? -6.684 -12.977 -16.906 1 52.91 68 GLY B CA 1
ATOM 1649 C C . GLY B 1 68 ? -7.457 -14.258 -17.172 1 52.91 68 GLY B C 1
ATOM 1650 O O . GLY B 1 68 ? -7.473 -15.164 -16.328 1 52.91 68 GLY B O 1
ATOM 1651 N N . VAL B 1 69 ? -8.172 -14.344 -18.219 1 55.03 69 VAL B N 1
ATOM 1652 C CA . VAL B 1 69 ? -9.203 -15.375 -18.172 1 55.03 69 VAL B CA 1
ATOM 1653 C C . VAL B 1 69 ? -8.555 -16.75 -18.188 1 55.03 69 VAL B C 1
ATOM 1655 O O . VAL B 1 69 ? -9.039 -17.688 -17.547 1 55.03 69 VAL B O 1
ATOM 1658 N N . ASN B 1 70 ? -7.367 -16.828 -18.844 1 60.97 70 ASN B N 1
ATOM 1659 C CA . ASN B 1 70 ? -6.867 -18.188 -18.969 1 60.97 70 ASN B CA 1
ATOM 1660 C C . ASN B 1 70 ? -5.379 -18.266 -18.641 1 60.97 70 ASN B C 1
ATOM 1662 O O . ASN B 1 70 ? -4.66 -19.094 -19.203 1 60.97 70 ASN B O 1
ATOM 1666 N N . GLN B 1 71 ? -5.082 -17.469 -17.734 1 71.75 71 GLN B N 1
ATOM 1667 C CA . GLN B 1 71 ? -3.65 -17.531 -17.469 1 71.75 71 GLN B CA 1
ATOM 1668 C C . GLN B 1 71 ? -3.346 -18.516 -16.328 1 71.75 71 GLN B C 1
ATOM 1670 O O . GLN B 1 71 ? -3.98 -18.469 -15.281 1 71.75 71 GLN B O 1
ATOM 1675 N N . THR B 1 72 ? -2.471 -19.516 -16.766 1 78.69 72 THR B N 1
ATOM 1676 C CA . THR B 1 72 ? -2.006 -20.422 -15.727 1 78.69 72 THR B CA 1
ATOM 1677 C C . THR B 1 72 ? -1.165 -19.688 -14.695 1 78.69 72 THR B C 1
ATOM 1679 O O . THR B 1 72 ? -0.653 -18.594 -14.969 1 78.69 72 THR B O 1
ATOM 1682 N N . SER B 1 73 ? -1.064 -20.234 -13.547 1 81.69 73 SER B N 1
ATOM 1683 C CA . SER B 1 73 ? -0.242 -19.656 -12.484 1 81.69 73 SER B CA 1
ATOM 1684 C C . SER B 1 73 ? 1.201 -19.484 -12.945 1 81.69 73 SER B C 1
ATOM 1686 O O . SER B 1 73 ? 1.821 -18.453 -12.664 1 81.69 73 SER B O 1
ATOM 1688 N N . SER B 1 74 ? 1.644 -20.531 -13.602 1 87.38 74 SER B N 1
ATOM 1689 C CA . SER B 1 74 ? 3.016 -20.469 -14.094 1 87.38 74 SER B CA 1
ATOM 1690 C C . SER B 1 74 ? 3.191 -19.328 -15.094 1 87.38 74 SER B C 1
ATOM 1692 O O . SER B 1 74 ? 4.195 -18.609 -15.055 1 87.38 74 SER B O 1
ATOM 1694 N N . GLY B 1 75 ? 2.271 -19.172 -15.945 1 88.75 75 GLY B N 1
ATOM 1695 C CA . GLY B 1 75 ? 2.318 -18.078 -16.891 1 88.75 75 GLY B CA 1
ATOM 1696 C C . GLY B 1 75 ? 2.248 -16.719 -16.234 1 88.75 75 GLY B C 1
ATOM 1697 O O . GLY B 1 75 ? 2.932 -15.781 -16.656 1 88.75 75 GLY B O 1
ATOM 1698 N N . TYR B 1 76 ? 1.436 -16.688 -15.266 1 88.75 76 TYR B N 1
ATOM 1699 C CA . TYR B 1 76 ? 1.286 -15.453 -14.5 1 88.75 76 TYR B CA 1
ATOM 1700 C C . TYR B 1 76 ? 2.617 -15.023 -13.891 1 88.75 76 TYR B C 1
ATOM 1702 O O . TYR B 1 76 ? 3.039 -13.875 -14.055 1 88.75 76 TYR B O 1
ATOM 1710 N N . TYR B 1 77 ? 3.332 -15.891 -13.305 1 93.12 77 TYR B N 1
ATOM 1711 C CA . TYR B 1 77 ? 4.559 -15.539 -12.594 1 93.12 77 TYR B CA 1
ATOM 1712 C C . TYR B 1 77 ? 5.723 -15.367 -13.57 1 93.12 77 TYR B C 1
ATOM 1714 O O . TYR B 1 77 ? 6.68 -14.648 -13.281 1 93.12 77 TYR B O 1
ATOM 1722 N N . LYS B 1 78 ? 5.598 -16.031 -14.672 1 93.75 78 LYS B N 1
ATOM 1723 C CA . LYS B 1 78 ? 6.566 -15.742 -15.727 1 93.75 78 LYS B CA 1
ATOM 1724 C C . LYS B 1 78 ? 6.5 -14.281 -16.156 1 93.75 78 LYS B C 1
ATOM 1726 O O . LYS B 1 78 ? 7.531 -13.633 -16.328 1 93.75 78 LYS B O 1
ATOM 1731 N N . ARG B 1 79 ? 5.301 -13.828 -16.281 1 93.5 79 ARG B N 1
ATOM 1732 C CA . ARG B 1 79 ? 5.125 -12.422 -16.641 1 93.5 79 ARG B CA 1
ATOM 1733 C C . ARG B 1 79 ? 5.641 -11.5 -15.547 1 93.5 79 ARG B C 1
ATOM 1735 O O . ARG B 1 79 ? 6.258 -10.477 -15.836 1 93.5 79 ARG B O 1
ATOM 1742 N N . MET B 1 80 ? 5.336 -11.891 -14.312 1 94.88 80 MET B N 1
ATOM 1743 C CA . MET B 1 80 ? 5.852 -11.109 -13.195 1 94.88 80 MET B CA 1
ATOM 1744 C C . MET B 1 80 ? 7.375 -11.055 -13.227 1 94.88 80 MET B C 1
ATOM 1746 O O . MET B 1 80 ? 7.969 -9.992 -13.039 1 94.88 80 MET B O 1
ATOM 1750 N N . ARG B 1 81 ? 7.945 -12.172 -13.484 1 96.81 81 ARG B N 1
ATOM 1751 C CA . ARG B 1 81 ? 9.406 -12.258 -13.531 1 96.81 81 ARG B CA 1
ATOM 1752 C C . ARG B 1 81 ? 9.961 -11.43 -14.68 1 96.81 81 ARG B C 1
ATOM 1754 O O . ARG B 1 81 ? 10.977 -10.742 -14.531 1 96.81 81 ARG B O 1
ATOM 1761 N N . ASP B 1 82 ? 9.359 -11.5 -15.859 1 96.38 82 ASP B N 1
ATOM 1762 C CA . ASP B 1 82 ? 9.805 -10.727 -17 1 96.38 82 ASP B CA 1
ATOM 1763 C C . ASP B 1 82 ? 9.773 -9.227 -16.703 1 96.38 82 ASP B C 1
ATOM 1765 O O . ASP B 1 82 ? 10.727 -8.508 -17 1 96.38 82 ASP B O 1
ATOM 1769 N N . TYR B 1 83 ? 8.703 -8.781 -16.109 1 96.19 83 TYR B N 1
ATOM 1770 C CA . TYR B 1 83 ? 8.602 -7.387 -15.711 1 96.19 83 TYR B CA 1
ATOM 1771 C C . TYR B 1 83 ? 9.68 -7.031 -14.695 1 96.19 83 TYR B C 1
ATOM 1773 O O . TYR B 1 83 ? 10.336 -5.992 -14.805 1 96.19 83 TYR B O 1
ATOM 1781 N N . PHE B 1 84 ? 9.844 -7.852 -13.695 1 97.69 84 PHE B N 1
ATOM 1782 C CA . PHE B 1 84 ? 10.852 -7.637 -12.664 1 97.69 84 PHE B CA 1
ATOM 1783 C C . PHE B 1 84 ? 12.234 -7.465 -13.281 1 97.69 84 PHE B C 1
ATOM 1785 O O . PHE B 1 84 ? 12.969 -6.547 -12.922 1 97.69 84 PHE B O 1
ATOM 1792 N N . ASN B 1 85 ? 12.57 -8.312 -14.188 1 97.62 85 ASN B N 1
ATOM 1793 C CA . ASN B 1 85 ? 13.883 -8.281 -14.812 1 97.62 85 ASN B CA 1
ATOM 1794 C C . ASN B 1 85 ? 14.094 -6.996 -15.609 1 97.62 85 ASN B C 1
ATOM 1796 O O . ASN B 1 85 ? 15.219 -6.492 -15.695 1 97.62 85 ASN B O 1
ATOM 1800 N N . GLU B 1 86 ? 13.047 -6.504 -16.109 1 96.88 86 GLU B N 1
ATOM 1801 C CA . GLU B 1 86 ? 13.125 -5.273 -16.906 1 96.88 86 GLU B CA 1
ATOM 1802 C C . GLU B 1 86 ? 13.297 -4.055 -16 1 96.88 86 GLU B C 1
ATOM 1804 O O . GLU B 1 86 ? 13.844 -3.033 -16.422 1 96.88 86 GLU B O 1
ATOM 1809 N N . HIS B 1 87 ? 12.922 -4.145 -14.734 1 96.31 87 HIS B N 1
ATOM 1810 C CA . HIS B 1 87 ? 12.844 -2.939 -13.922 1 96.31 87 HIS B CA 1
ATOM 1811 C C . HIS B 1 87 ? 13.625 -3.1 -12.617 1 96.31 87 HIS B C 1
ATOM 1813 O O . HIS B 1 87 ? 13.68 -2.178 -11.805 1 96.31 87 HIS B O 1
ATOM 1819 N N . LYS B 1 88 ? 14.242 -4.18 -12.484 1 95.75 88 LYS B N 1
ATOM 1820 C CA . LYS B 1 88 ? 14.945 -4.5 -11.25 1 95.75 88 LYS B CA 1
ATOM 1821 C C . LYS B 1 88 ? 16.141 -3.57 -11.039 1 95.75 88 LYS B C 1
ATOM 1823 O O . LYS B 1 88 ? 16.688 -3.021 -12 1 95.75 88 LYS B O 1
ATOM 1828 N N . PRO B 1 89 ? 16.469 -3.406 -9.688 1 94.62 89 PRO B N 1
ATOM 1829 C CA . PRO B 1 89 ? 17.734 -2.693 -9.43 1 94.62 89 PRO B CA 1
ATOM 1830 C C . PRO B 1 89 ? 18.953 -3.426 -9.977 1 94.62 89 PRO B C 1
ATOM 1832 O O . PRO B 1 89 ? 18.922 -4.645 -10.156 1 94.62 89 PRO B O 1
ATOM 1835 N N . GLU B 1 90 ? 19.906 -2.68 -10.18 1 93.38 90 GLU B N 1
ATOM 1836 C CA . GLU B 1 90 ? 21.156 -3.25 -10.672 1 93.38 90 GLU B CA 1
ATOM 1837 C C . GLU B 1 90 ? 21.672 -4.336 -9.734 1 93.38 90 GLU B C 1
ATOM 1839 O O . GLU B 1 90 ? 21.656 -4.168 -8.516 1 93.38 90 GLU B O 1
ATOM 1844 N N . GLY B 1 91 ? 22.109 -5.449 -10.328 1 91.5 91 GLY B N 1
ATOM 1845 C CA . GLY B 1 91 ? 22.719 -6.52 -9.562 1 91.5 91 GLY B CA 1
ATOM 1846 C C . GLY B 1 91 ? 21.719 -7.543 -9.055 1 91.5 91 GLY B C 1
ATOM 1847 O O . GLY B 1 91 ? 22.094 -8.633 -8.625 1 91.5 91 GLY B O 1
ATOM 1848 N N . SER B 1 92 ? 20.5 -7.199 -9.148 1 94.06 92 SER B N 1
ATOM 1849 C CA . SER B 1 92 ? 19.484 -8.109 -8.656 1 94.06 92 SER B CA 1
ATOM 1850 C C . SER B 1 92 ? 19.234 -9.25 -9.633 1 94.06 92 SER B C 1
ATOM 1852 O O . SER B 1 92 ? 19.156 -9.031 -10.844 1 94.06 92 SER B O 1
ATOM 1854 N N . ASN B 1 93 ? 19.266 -10.398 -9.164 1 91.81 93 ASN B N 1
ATOM 1855 C CA . ASN B 1 93 ? 18.938 -11.594 -9.93 1 91.81 93 ASN B CA 1
ATOM 1856 C C . ASN B 1 93 ? 18.062 -12.555 -9.117 1 91.81 93 ASN B C 1
ATOM 1858 O O . ASN B 1 93 ? 18.531 -13.125 -8.125 1 91.81 93 ASN B O 1
ATOM 1862 N N . ARG B 1 94 ? 16.828 -12.633 -9.539 1 96.25 94 ARG B N 1
ATOM 1863 C CA . ARG B 1 94 ? 15.883 -13.461 -8.812 1 96.25 94 ARG B CA 1
ATOM 1864 C C . ARG B 1 94 ? 15.258 -14.508 -9.727 1 96.25 94 ARG B C 1
ATOM 1866 O O . ARG B 1 94 ? 14.922 -14.219 -10.875 1 96.25 94 ARG B O 1
ATOM 1873 N N . SER B 1 95 ? 15.117 -15.68 -9.227 1 95.88 95 SER B N 1
ATOM 1874 C CA . SER B 1 95 ? 14.391 -16.719 -9.945 1 95.88 95 SER B CA 1
ATOM 1875 C C . SER B 1 95 ? 12.891 -16.469 -9.914 1 95.88 95 SER B C 1
ATOM 1877 O O . SER B 1 95 ? 12.406 -15.68 -9.094 1 95.88 95 SER B O 1
ATOM 1879 N N . GLN B 1 96 ? 12.141 -17.156 -10.828 1 96.12 96 GLN B N 1
ATOM 1880 C CA . GLN B 1 96 ? 10.688 -17.047 -10.836 1 96.12 96 GLN B CA 1
ATOM 1881 C C . GLN B 1 96 ? 10.094 -17.5 -9.508 1 96.12 96 GLN B C 1
ATOM 1883 O O . GLN B 1 96 ? 9.164 -16.875 -8.992 1 96.12 96 GLN B O 1
ATOM 1888 N N . ILE B 1 97 ? 10.602 -18.547 -9.023 1 95.19 97 ILE B N 1
ATOM 1889 C CA . ILE B 1 97 ? 10.102 -19.109 -7.77 1 95.19 97 ILE B CA 1
ATOM 1890 C C . ILE B 1 97 ? 10.32 -18.109 -6.633 1 95.19 97 ILE B C 1
ATOM 1892 O O . ILE B 1 97 ? 9.461 -17.953 -5.762 1 95.19 97 ILE B O 1
ATOM 1896 N N . ALA B 1 98 ? 11.5 -17.438 -6.59 1 96.5 98 ALA B N 1
ATOM 1897 C CA . ALA B 1 98 ? 11.789 -16.438 -5.574 1 96.5 98 ALA B CA 1
ATOM 1898 C C . ALA B 1 98 ? 10.789 -15.281 -5.637 1 96.5 98 ALA B C 1
ATOM 1900 O O . ALA B 1 98 ? 10.297 -14.828 -4.605 1 96.5 98 ALA B O 1
ATOM 1901 N N . ILE B 1 99 ? 10.477 -14.859 -6.824 1 96.88 99 ILE B N 1
ATOM 1902 C CA . ILE B 1 99 ? 9.531 -13.766 -7.023 1 96.88 99 ILE B CA 1
ATOM 1903 C C . ILE B 1 99 ? 8.133 -14.203 -6.574 1 96.88 99 ILE B C 1
ATOM 1905 O O . ILE B 1 99 ? 7.422 -13.438 -5.922 1 96.88 99 ILE B O 1
ATOM 1909 N N . GLN B 1 100 ? 7.781 -15.391 -6.957 1 95.81 100 GLN B N 1
ATOM 1910 C CA . GLN B 1 100 ? 6.492 -15.938 -6.559 1 95.81 100 GLN B CA 1
ATOM 1911 C C . GLN B 1 100 ? 6.352 -15.961 -5.039 1 95.81 100 GLN B C 1
ATOM 1913 O O . GLN B 1 100 ? 5.32 -15.555 -4.5 1 95.81 100 GLN B O 1
ATOM 1918 N N . HIS B 1 101 ? 7.301 -16.391 -4.363 1 96.25 101 HIS B N 1
ATOM 1919 C CA . HIS B 1 101 ? 7.266 -16.469 -2.906 1 96.25 101 HIS B CA 1
ATOM 1920 C C . HIS B 1 101 ? 7.227 -15.086 -2.275 1 96.25 101 HIS B C 1
ATOM 1922 O O . HIS B 1 101 ? 6.516 -14.867 -1.293 1 96.25 101 HIS B O 1
ATOM 1928 N N . ARG B 1 102 ? 8.078 -14.172 -2.84 1 97.38 102 ARG B N 1
ATOM 1929 C CA . ARG B 1 102 ? 8.07 -12.82 -2.287 1 97.38 102 ARG B CA 1
ATOM 1930 C C . ARG B 1 102 ? 6.703 -12.164 -2.453 1 97.38 102 ARG B C 1
ATOM 1932 O O . ARG B 1 102 ? 6.219 -11.492 -1.54 1 97.38 102 ARG B O 1
ATOM 1939 N N . TRP B 1 103 ? 6.129 -12.375 -3.598 1 96.19 103 TRP B N 1
ATOM 1940 C CA . TRP B 1 103 ? 4.797 -11.828 -3.832 1 96.19 103 TRP B CA 1
ATOM 1941 C C . TRP B 1 103 ? 3.789 -12.406 -2.844 1 96.19 103 TRP B C 1
ATOM 1943 O O . TRP B 1 103 ? 2.934 -11.688 -2.326 1 96.19 103 TRP B O 1
ATOM 1953 N N . ALA B 1 104 ? 3.818 -13.695 -2.625 1 95.44 104 ALA B N 1
ATOM 1954 C CA . ALA B 1 104 ? 2.912 -14.336 -1.673 1 95.44 104 ALA B CA 1
ATOM 1955 C C . ALA B 1 104 ? 2.996 -13.664 -0.304 1 95.44 104 ALA B C 1
ATOM 1957 O O . ALA B 1 104 ? 1.977 -13.461 0.36 1 95.44 104 ALA B O 1
ATOM 1958 N N . LEU B 1 105 ? 4.18 -13.273 0.139 1 96.06 105 LEU B N 1
ATOM 1959 C CA . LEU B 1 105 ? 4.375 -12.594 1.417 1 96.06 105 LEU B CA 1
ATOM 1960 C C . LEU B 1 105 ? 3.746 -11.211 1.399 1 96.06 105 LEU B C 1
ATOM 1962 O O . LEU B 1 105 ? 3.1 -10.805 2.369 1 96.06 105 LEU B O 1
ATOM 1966 N N . ILE B 1 106 ? 3.955 -10.539 0.338 1 96.5 106 ILE B N 1
ATOM 1967 C CA . ILE B 1 106 ? 3.4 -9.195 0.196 1 96.5 106 ILE B CA 1
ATOM 1968 C C . ILE B 1 106 ? 1.875 -9.266 0.188 1 96.5 106 ILE B C 1
ATOM 1970 O O . ILE B 1 106 ? 1.207 -8.461 0.842 1 96.5 106 ILE B O 1
ATOM 1974 N N . GLN B 1 107 ? 1.37 -10.258 -0.488 1 95.06 107 GLN B N 1
ATOM 1975 C CA . GLN B 1 107 ? -0.074 -10.461 -0.544 1 95.06 107 GLN B CA 1
ATOM 1976 C C . GLN B 1 107 ? -0.65 -10.695 0.849 1 95.06 107 GLN B C 1
ATOM 1978 O O . GLN B 1 107 ? -1.692 -10.133 1.197 1 95.06 107 GLN B O 1
ATOM 1983 N N . LYS B 1 108 ? -0.01 -11.516 1.549 1 95.38 108 LYS B N 1
ATOM 1984 C CA . LYS B 1 108 ? -0.459 -11.797 2.91 1 95.38 108 LYS B CA 1
ATOM 1985 C C . LYS B 1 108 ? -0.479 -10.523 3.752 1 95.38 108 LYS B C 1
ATOM 1987 O O . LYS B 1 108 ? -1.401 -10.305 4.539 1 95.38 108 LYS B O 1
ATOM 1992 N N . ALA B 1 109 ? 0.555 -9.68 3.617 1 95.88 109 ALA B N 1
ATOM 1993 C CA . ALA B 1 109 ? 0.632 -8.414 4.34 1 95.88 109 ALA B CA 1
ATOM 1994 C C . ALA B 1 109 ? -0.521 -7.492 3.955 1 95.88 109 ALA B C 1
ATOM 1996 O O . ALA B 1 109 ? -1.141 -6.867 4.82 1 95.88 109 ALA B O 1
ATOM 1997 N N . ILE B 1 110 ? -0.822 -7.445 2.662 1 96.38 110 ILE B N 1
ATOM 1998 C CA . ILE B 1 110 ? -1.924 -6.625 2.166 1 96.38 110 ILE B CA 1
ATOM 1999 C C . ILE B 1 110 ? -3.238 -7.105 2.779 1 96.38 110 ILE B C 1
ATOM 2001 O O . ILE B 1 110 ? -4.02 -6.301 3.297 1 96.38 110 ILE B O 1
ATOM 2005 N N . ASN B 1 111 ? -3.416 -8.383 2.736 1 95.62 111 ASN B N 1
ATOM 2006 C CA . ASN B 1 111 ? -4.641 -8.969 3.27 1 95.62 111 ASN B CA 1
ATOM 2007 C C . ASN B 1 111 ? -4.793 -8.688 4.762 1 95.62 111 ASN B C 1
ATOM 2009 O O . ASN B 1 111 ? -5.883 -8.344 5.223 1 95.62 111 ASN B O 1
ATOM 2013 N N . LYS B 1 112 ? -3.73 -8.844 5.43 1 96.06 112 LYS B N 1
ATOM 2014 C CA . LYS B 1 112 ? -3.748 -8.602 6.871 1 96.06 112 LYS B CA 1
ATOM 2015 C C . LYS B 1 112 ? -4.113 -7.152 7.18 1 96.06 112 LYS B C 1
ATOM 2017 O O . LYS B 1 112 ? -4.957 -6.891 8.039 1 96.06 112 LYS B O 1
ATOM 2022 N N . PHE B 1 113 ? -3.504 -6.211 6.508 1 96.75 113 PHE B N 1
ATOM 2023 C CA . PHE B 1 113 ? -3.785 -4.801 6.742 1 96.75 113 PHE B CA 1
ATOM 2024 C C . PHE B 1 113 ? -5.238 -4.477 6.41 1 96.75 113 PHE B C 1
ATOM 2026 O O . PHE B 1 113 ? -5.918 -3.797 7.18 1 96.75 113 PHE B O 1
ATOM 2033 N N . CYS B 1 114 ? -5.695 -4.926 5.254 1 96.88 114 CYS B N 1
ATOM 2034 C CA . CYS B 1 114 ? -7.074 -4.668 4.859 1 96.88 114 CYS B CA 1
ATOM 2035 C C . CYS B 1 114 ? -8.047 -5.246 5.879 1 96.88 114 CYS B C 1
ATOM 2037 O O . CYS B 1 114 ? -9.102 -4.66 6.137 1 96.88 114 CYS B O 1
ATOM 2039 N N . GLY B 1 115 ? -7.699 -6.395 6.402 1 95.69 115 GLY B N 1
ATOM 2040 C CA . GLY B 1 115 ? -8.516 -6.977 7.457 1 95.69 115 GLY B CA 1
ATOM 2041 C C . GLY B 1 115 ? -8.602 -6.098 8.695 1 95.69 115 GLY B C 1
ATOM 2042 O O . GLY B 1 115 ? -9.688 -5.898 9.242 1 95.69 115 GLY B O 1
ATOM 2043 N N . HIS B 1 116 ? -7.461 -5.574 9.125 1 96.19 116 HIS B N 1
ATOM 2044 C CA . HIS B 1 116 ? -7.445 -4.672 10.273 1 96.19 116 HIS B CA 1
ATOM 2045 C C . HIS B 1 116 ? -8.219 -3.389 9.977 1 96.19 116 HIS B C 1
ATOM 2047 O O . HIS B 1 116 ? -8.969 -2.902 10.82 1 96.19 116 HIS B O 1
ATOM 2053 N N . LYS B 1 117 ? -8.016 -2.859 8.797 1 96.62 117 LYS B N 1
ATOM 2054 C CA . LYS B 1 117 ? -8.742 -1.65 8.414 1 96.62 117 LYS B CA 1
ATOM 2055 C C . LYS B 1 117 ? -10.25 -1.893 8.406 1 96.62 117 LYS B C 1
ATOM 2057 O O . LYS B 1 117 ? -11.023 -1.044 8.852 1 96.62 117 LYS B O 1
ATOM 2062 N N . ALA B 1 118 ? -10.625 -3.008 7.91 1 94.94 118 ALA B N 1
ATOM 2063 C CA . ALA B 1 118 ? -12.039 -3.377 7.91 1 94.94 118 ALA B CA 1
ATOM 2064 C C . ALA B 1 118 ? -12.578 -3.479 9.336 1 94.94 118 ALA B C 1
ATOM 2066 O O . ALA B 1 118 ? -13.703 -3.049 9.609 1 94.94 118 ALA B O 1
ATOM 2067 N N . ALA B 1 119 ? -11.852 -4.086 10.164 1 94.62 119 ALA B N 1
ATOM 2068 C CA . ALA B 1 119 ? -12.25 -4.223 11.562 1 94.62 119 ALA B CA 1
ATOM 2069 C C . ALA B 1 119 ? -12.438 -2.854 12.211 1 94.62 119 ALA B C 1
ATOM 2071 O O . ALA B 1 119 ? -13.414 -2.633 12.93 1 94.62 119 ALA B O 1
ATOM 2072 N N . VAL B 1 120 ? -11.523 -1.947 11.977 1 94.81 120 VAL B N 1
ATOM 2073 C CA . VAL B 1 120 ? -11.609 -0.592 12.516 1 94.81 120 VAL B CA 1
ATOM 2074 C C . VAL B 1 120 ? -12.852 0.104 11.977 1 94.81 120 VAL B C 1
ATOM 2076 O O . VAL B 1 120 ? -13.562 0.788 12.719 1 94.81 120 VAL B O 1
ATOM 2079 N N . ASP B 1 121 ? -13.117 -0.084 10.703 1 93.44 121 ASP B N 1
ATOM 2080 C CA . ASP B 1 121 ? -14.266 0.56 10.07 1 93.44 121 ASP B CA 1
ATOM 2081 C C . ASP B 1 121 ? -15.578 0.008 10.625 1 93.44 121 ASP B C 1
ATOM 2083 O O . ASP B 1 121 ? -16.547 0.745 10.773 1 93.44 121 ASP B O 1
ATOM 2087 N N . ARG B 1 122 ? -15.523 -1.199 10.906 1 91.62 122 ARG B N 1
ATOM 2088 C CA . ARG B 1 122 ? -16.719 -1.843 11.445 1 91.62 122 ARG B CA 1
ATOM 2089 C C . ARG B 1 122 ? -17 -1.355 12.859 1 91.62 122 ARG B C 1
ATOM 2091 O O . ARG B 1 122 ? -18.172 -1.21 13.25 1 91.62 122 ARG B O 1
ATOM 2098 N N . LEU B 1 123 ? -15.93 -1.219 13.641 1 91.06 123 LEU B N 1
ATOM 2099 C CA . LEU B 1 123 ? -16.094 -0.708 15 1 91.06 123 LEU B CA 1
ATOM 2100 C C . LEU B 1 123 ? -16.719 0.68 14.984 1 91.06 123 LEU B C 1
ATOM 2102 O O . LEU B 1 123 ? -17.453 1.04 15.906 1 91.06 123 LEU B O 1
ATOM 2106 N N . ASN B 1 124 ? -16.547 1.385 13.938 1 86.12 124 ASN B N 1
ATOM 2107 C CA . ASN B 1 124 ? -17.125 2.707 13.703 1 86.12 124 ASN B CA 1
ATOM 2108 C C . ASN B 1 124 ? -17.125 3.555 14.969 1 86.12 124 ASN B C 1
ATOM 2110 O O . ASN B 1 124 ? -18.156 4.094 15.359 1 86.12 124 ASN B O 1
ATOM 2114 N N . GLU B 1 125 ? -16.078 3.695 15.609 1 86.94 125 GLU B N 1
ATOM 2115 C CA . GLU B 1 125 ? -15.969 4.449 16.859 1 86.94 125 GLU B CA 1
ATOM 2116 C C . GLU B 1 125 ? -16.312 5.918 16.641 1 86.94 125 GLU B C 1
ATOM 2118 O O . GLU B 1 125 ? -15.852 6.543 15.695 1 86.94 125 GLU B O 1
ATOM 2123 N N . SER B 1 126 ? -17.156 6.391 17.547 1 89.38 126 SER B N 1
ATOM 2124 C CA . SER B 1 126 ? -17.578 7.785 17.469 1 89.38 126 SER B CA 1
ATOM 2125 C C . SER B 1 126 ? -16.406 8.734 17.656 1 89.38 126 SER B C 1
ATOM 2127 O O . SER B 1 126 ? -15.508 8.477 18.453 1 89.38 126 SER B O 1
ATOM 2129 N N . GLY B 1 127 ? -16.406 9.805 16.812 1 88.06 127 GLY B N 1
ATOM 2130 C CA . GLY B 1 127 ? -15.422 10.867 17.016 1 88.06 127 GLY B CA 1
ATOM 2131 C C . GLY B 1 127 ? -14.148 10.656 16.219 1 88.06 127 GLY B C 1
ATOM 2132 O O . GLY B 1 127 ? -13.289 11.539 16.156 1 88.06 127 GLY B O 1
ATOM 2133 N N . LYS B 1 128 ? -14 9.484 15.695 1 87.38 128 LYS B N 1
ATOM 2134 C CA . LYS B 1 128 ? -12.797 9.227 14.914 1 87.38 128 LYS B CA 1
ATOM 2135 C C . LYS B 1 128 ? -12.984 9.633 13.453 1 87.38 128 LYS B C 1
ATOM 2137 O O . LYS B 1 128 ? -14.008 9.305 12.844 1 87.38 128 LYS B O 1
ATOM 2142 N N . ASN B 1 129 ? -11.969 10.414 13.078 1 87.19 129 ASN B N 1
ATOM 2143 C CA . ASN B 1 129 ? -11.977 10.75 11.656 1 87.19 129 ASN B CA 1
ATOM 2144 C C . ASN B 1 129 ? -11.195 9.719 10.836 1 87.19 129 ASN B C 1
ATOM 2146 O O . ASN B 1 129 ? -10.727 8.719 11.383 1 87.19 129 ASN B O 1
ATOM 2150 N N . GLU B 1 130 ? -11.07 9.875 9.547 1 85.38 130 GLU B N 1
ATOM 2151 C CA . GLU B 1 130 ? -10.438 8.906 8.656 1 85.38 130 GLU B CA 1
ATOM 2152 C C . GLU B 1 130 ? -8.969 8.703 9.016 1 85.38 130 GLU B C 1
ATOM 2154 O O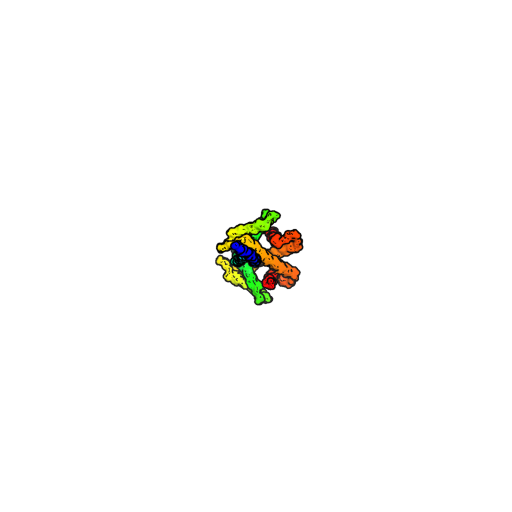 . GLU B 1 130 ? -8.469 7.578 8.992 1 85.38 130 GLU B O 1
ATOM 2159 N N . GLN B 1 131 ? -8.359 9.773 9.281 1 84.12 131 GLN B N 1
ATOM 2160 C CA . GLN B 1 131 ? -6.957 9.688 9.672 1 84.12 131 GLN B CA 1
ATOM 2161 C C . GLN B 1 131 ? -6.785 8.82 10.914 1 84.12 131 GLN B C 1
ATOM 2163 O O . GLN B 1 131 ? -5.883 7.98 10.969 1 84.12 131 GLN B O 1
ATOM 2168 N N . ASP B 1 132 ? -7.648 9.086 11.867 1 86.94 132 ASP B N 1
ATOM 2169 C CA . ASP B 1 132 ? -7.59 8.297 13.094 1 86.94 132 ASP B CA 1
ATOM 2170 C C . ASP B 1 132 ? -7.766 6.809 12.797 1 86.94 132 ASP B C 1
ATOM 2172 O O . ASP B 1 132 ? -7.078 5.969 13.383 1 86.94 132 ASP B O 1
ATOM 2176 N N . ARG B 1 133 ? -8.641 6.488 11.922 1 91.31 133 ARG B N 1
ATOM 2177 C CA . ARG B 1 133 ? -8.961 5.102 11.609 1 91.31 133 ARG B CA 1
ATOM 2178 C C . ARG B 1 133 ? -7.785 4.414 10.922 1 91.31 133 ARG B C 1
ATOM 2180 O O . ARG B 1 133 ? -7.488 3.25 11.203 1 91.31 133 ARG B O 1
ATOM 2187 N N . ILE B 1 134 ? -7.117 5.074 10.047 1 92.44 134 ILE B N 1
ATOM 2188 C CA . ILE B 1 134 ? -5.957 4.488 9.391 1 92.44 134 ILE B CA 1
ATOM 2189 C C . ILE B 1 134 ? -4.828 4.297 10.406 1 92.44 134 ILE B C 1
ATOM 2191 O O . ILE B 1 134 ? -4.129 3.283 10.383 1 92.44 134 ILE B O 1
ATOM 2195 N N . ASP B 1 135 ? -4.668 5.254 11.289 1 89.19 135 ASP B N 1
ATOM 2196 C CA . ASP B 1 135 ? -3.668 5.125 12.344 1 89.19 135 ASP B CA 1
ATOM 2197 C C . ASP B 1 135 ? -3.93 3.891 13.203 1 89.19 135 ASP B C 1
ATOM 2199 O O . ASP B 1 135 ? -3.004 3.145 13.523 1 89.19 135 ASP B O 1
ATOM 2203 N N . ASP B 1 136 ? -5.188 3.773 13.57 1 91 136 ASP B N 1
ATOM 2204 C CA . ASP B 1 136 ? -5.562 2.602 14.359 1 91 136 ASP B CA 1
ATOM 2205 C C . ASP B 1 136 ? -5.227 1.311 13.617 1 91 136 ASP B C 1
ATOM 2207 O O . ASP B 1 136 ? -4.703 0.365 14.203 1 91 136 ASP B O 1
ATOM 2211 N N . ALA B 1 137 ? -5.594 1.252 12.344 1 94 137 ALA B N 1
ATOM 2212 C CA . ALA B 1 137 ? -5.328 0.064 11.539 1 94 137 ALA B CA 1
ATOM 2213 C C . ALA B 1 137 ? -3.834 -0.229 11.461 1 94 137 ALA B C 1
ATOM 2215 O O . ALA B 1 137 ? -3.416 -1.386 11.555 1 94 137 ALA B O 1
ATOM 2216 N N . VAL B 1 138 ? -2.959 0.771 11.297 1 93.12 138 VAL B N 1
ATOM 2217 C CA . VAL B 1 138 ? -1.511 0.608 11.227 1 93.12 138 VAL B CA 1
ATOM 2218 C C . VAL B 1 138 ? -0.987 0.066 12.555 1 93.12 138 VAL B C 1
ATOM 2220 O O . VAL B 1 138 ? -0.146 -0.835 12.578 1 93.12 138 VAL B O 1
ATOM 2223 N N . GLN B 1 139 ? -1.534 0.614 13.641 1 89.5 139 GLN B N 1
ATOM 2224 C CA . GLN B 1 139 ? -1.109 0.148 14.961 1 89.5 139 GLN B CA 1
ATOM 2225 C C . GLN B 1 139 ? -1.482 -1.315 15.172 1 89.5 139 GLN B C 1
ATOM 2227 O O . GLN B 1 139 ? -0.697 -2.088 15.727 1 89.5 139 GLN B O 1
ATOM 2232 N N . MET B 1 140 ? -2.652 -1.64 14.758 1 92.5 140 MET B N 1
ATOM 2233 C CA . MET B 1 140 ? -3.076 -3.033 14.867 1 92.5 140 MET B CA 1
ATOM 2234 C C . MET B 1 140 ? -2.191 -3.934 14.008 1 92.5 140 MET B C 1
ATOM 2236 O O . MET B 1 140 ? -1.815 -5.027 14.438 1 92.5 140 MET B O 1
ATOM 2240 N N . TYR B 1 141 ? -1.888 -3.449 12.867 1 93.38 141 TYR B N 1
ATOM 2241 C CA . TYR B 1 141 ? -1.046 -4.207 11.945 1 93.38 141 TYR B CA 1
ATOM 2242 C C . TYR B 1 141 ? 0.332 -4.457 12.547 1 93.38 141 TYR B C 1
ATOM 2244 O O . TYR B 1 141 ? 0.879 -5.555 12.43 1 93.38 141 TYR B O 1
ATOM 2252 N N . GLU B 1 142 ? 0.894 -3.537 13.156 1 89.62 142 GLU B N 1
ATOM 2253 C CA . GLU B 1 142 ? 2.23 -3.643 13.734 1 89.62 142 GLU B CA 1
ATOM 2254 C C . GLU B 1 142 ? 2.256 -4.629 14.898 1 89.62 142 GLU B C 1
ATOM 2256 O O . GLU B 1 142 ? 3.299 -5.211 15.203 1 89.62 142 GLU B O 1
ATOM 2261 N N . LYS B 1 143 ? 1.166 -4.773 15.547 1 87.31 143 LYS B N 1
ATOM 2262 C CA . LYS B 1 143 ? 1.087 -5.652 16.703 1 87.31 143 LYS B CA 1
ATOM 2263 C C . LYS B 1 143 ? 0.852 -7.102 16.281 1 87.31 143 LYS B C 1
ATOM 2265 O O . LYS B 1 143 ? 0.882 -8.008 17.109 1 87.31 143 LYS B O 1
ATOM 2270 N N . THR B 1 144 ? 0.557 -7.352 15.062 1 83.31 144 THR B N 1
ATOM 2271 C CA . THR B 1 144 ? 0.248 -8.703 14.609 1 83.31 144 THR B CA 1
ATOM 2272 C C . THR B 1 144 ? 1.483 -9.375 14.016 1 83.31 144 THR B C 1
ATOM 2274 O O . THR B 1 144 ? 1.669 -10.586 14.156 1 83.31 144 THR B O 1
#

Nearest PDB structures (foldseek):
  8ih5-assembly1_F  TM=3.130E-01  e=7.338E+00  Oryza sativa Japonica Group
  8ih5-assembly1_F  TM=3.132E-01  e=6.254E+00  Oryza sativa Japonica Group

pLDDT: mean 74.8, std 25.09, range [28.88, 97.69]

Sequence (288 aa):
MSCPPINEQPSQGLSIDNNIGSEDPPSLKSQRAAKKKKVSRRGIAFTKEEDMVVCSAFLNISKDPITGVNQTSSGYYKRMRDYFNEHKPEGSNRSQIAIQHRWALIQKAINKFCGHKAAVDRLNESGKNEQDRIDDAVQMYEKTMSCPPINEQPSQGLSIDNNIGSEDPPSLKSQRAAKKKKVSRRGIAFTKEEDMVVCSAFLNISKDPITGVNQTSSGYYKRMRDYFNEHKPEGSNRSQIAIQHRWALIQKAINKFCGHKAAVDRLNESGKNEQDRIDDAVQMYEKT